Protein AF-A0A7C7URI7-F1 (afdb_monomer_lite)

Radius of gyration: 24.55 Å; chains: 1; bounding box: 49×59×66 Å

Structure (mmCIF, N/CA/C/O backbone):
data_AF-A0A7C7URI7-F1
#
_entry.id   AF-A0A7C7URI7-F1
#
loop_
_atom_site.group_PDB
_atom_site.id
_atom_site.type_symbol
_atom_site.label_atom_id
_atom_site.label_alt_id
_atom_site.label_comp_id
_atom_site.label_asym_id
_atom_site.label_entity_id
_atom_site.label_seq_id
_atom_site.pdbx_PDB_ins_code
_atom_site.Cartn_x
_atom_site.Cartn_y
_atom_site.Cartn_z
_atom_site.occupancy
_atom_site.B_iso_or_equiv
_atom_site.auth_seq_id
_atom_site.auth_comp_id
_atom_site.auth_asym_id
_atom_site.auth_atom_id
_atom_site.pdbx_PDB_model_num
ATOM 1 N N . MET A 1 1 ? -22.771 25.986 12.581 1.00 60.56 1 MET A N 1
ATOM 2 C CA . MET A 1 1 ? -21.914 25.181 11.677 1.00 60.56 1 MET A CA 1
ATOM 3 C C . MET A 1 1 ? -22.422 23.744 11.695 1.00 60.56 1 MET A C 1
ATOM 5 O O . MET A 1 1 ? -22.443 23.151 12.766 1.00 60.56 1 MET A O 1
ATOM 9 N N . ILE A 1 2 ? -22.889 23.200 10.569 1.00 67.50 2 ILE A N 1
ATOM 10 C CA . ILE A 1 2 ? -23.357 21.803 10.502 1.00 67.50 2 ILE A CA 1
ATOM 11 C C . ILE A 1 2 ? -22.120 20.894 10.467 1.00 67.50 2 ILE A C 1
ATOM 13 O O . ILE A 1 2 ? -21.296 21.026 9.564 1.00 67.50 2 ILE A O 1
ATOM 17 N N . LYS A 1 3 ? -21.960 20.001 11.454 1.00 79.12 3 LYS A N 1
ATOM 18 C CA . LYS A 1 3 ? -20.856 19.025 11.473 1.00 79.12 3 LYS A CA 1
ATOM 19 C C . LYS A 1 3 ? -21.073 17.991 10.364 1.00 79.12 3 LYS A C 1
ATOM 21 O O . LYS A 1 3 ? -22.081 17.288 10.356 1.00 79.12 3 LYS A O 1
ATOM 26 N N . GLU A 1 4 ? -20.129 17.887 9.430 1.00 86.19 4 GLU A N 1
ATOM 27 C CA . GLU A 1 4 ? -20.180 16.895 8.353 1.00 86.19 4 GLU A CA 1
ATOM 28 C C . GLU A 1 4 ? -19.432 15.612 8.766 1.00 86.19 4 GLU A C 1
ATOM 30 O O . GLU A 1 4 ? -18.205 15.564 8.767 1.00 86.19 4 GLU A O 1
ATOM 35 N N . TYR A 1 5 ? -20.170 14.548 9.100 1.00 93.19 5 TYR A N 1
ATOM 36 C CA . TYR A 1 5 ? -19.600 13.236 9.447 1.00 93.19 5 TYR A CA 1
ATOM 37 C C . TYR A 1 5 ? -19.267 12.433 8.186 1.00 93.19 5 TYR A C 1
ATOM 39 O O . TYR A 1 5 ? -20.047 11.578 7.746 1.00 93.19 5 TYR A O 1
ATOM 47 N N . ARG A 1 6 ? -18.129 12.752 7.562 1.00 94.31 6 ARG A N 1
ATOM 48 C CA . ARG A 1 6 ? -17.697 12.182 6.280 1.00 94.31 6 ARG A CA 1
ATOM 49 C C . ARG A 1 6 ? -16.439 11.334 6.438 1.00 94.31 6 ARG A C 1
ATOM 51 O O . ARG A 1 6 ? -15.429 11.802 6.952 1.00 94.31 6 ARG A O 1
ATOM 58 N N . ILE A 1 7 ? -16.475 10.117 5.902 1.00 94.88 7 ILE A N 1
ATOM 59 C CA . ILE A 1 7 ? -15.310 9.229 5.797 1.00 94.88 7 ILE A CA 1
ATOM 60 C C . ILE A 1 7 ? -14.879 9.189 4.334 1.00 94.88 7 ILE A C 1
ATOM 62 O O . ILE A 1 7 ? -15.727 9.081 3.443 1.00 94.88 7 ILE A O 1
ATOM 66 N N . CYS A 1 8 ? -13.573 9.307 4.086 1.00 95.12 8 CYS A N 1
ATOM 67 C CA . CYS A 1 8 ? -12.995 9.298 2.744 1.00 95.12 8 CYS A CA 1
ATOM 68 C C . CYS A 1 8 ? -11.822 8.334 2.651 1.00 95.12 8 CYS A C 1
ATOM 70 O O . CYS A 1 8 ? -10.939 8.346 3.505 1.00 95.12 8 CYS A O 1
ATOM 72 N N . TYR A 1 9 ? -11.781 7.606 1.545 1.00 95.19 9 TYR A N 1
ATOM 73 C CA . TYR A 1 9 ? -10.631 6.846 1.085 1.00 95.19 9 TYR A CA 1
ATOM 74 C C . TYR A 1 9 ? -10.201 7.449 -0.243 1.00 95.19 9 TYR A C 1
ATOM 76 O O . TYR A 1 9 ? -11.043 7.675 -1.113 1.00 95.19 9 TYR A O 1
ATOM 84 N N . THR A 1 10 ? -8.916 7.734 -0.396 1.00 95.12 10 THR A N 1
ATOM 85 C CA . THR A 1 10 ? -8.353 8.352 -1.600 1.00 95.12 10 THR A CA 1
ATOM 86 C C . THR A 1 10 ? -7.307 7.429 -2.193 1.00 95.12 10 THR A C 1
ATOM 88 O O . THR A 1 10 ? -6.464 6.945 -1.441 1.00 95.12 10 THR A O 1
ATOM 91 N N . GLY A 1 11 ? -7.326 7.254 -3.509 1.00 95.31 11 GLY A N 1
ATOM 92 C CA . GLY A 1 11 ? -6.356 6.426 -4.216 1.00 95.31 11 GLY A CA 1
ATOM 93 C C . GLY A 1 11 ? -5.999 6.981 -5.589 1.00 95.31 11 GLY A C 1
ATOM 94 O O . GLY A 1 11 ? -6.639 7.908 -6.093 1.00 95.31 11 GLY A O 1
ATOM 95 N N . HIS A 1 12 ? -4.969 6.424 -6.212 1.00 95.19 12 HIS A N 1
ATOM 96 C CA . HIS A 1 12 ? -4.559 6.775 -7.569 1.00 95.19 12 HIS A CA 1
ATOM 97 C C . HIS A 1 12 ? -5.578 6.254 -8.590 1.00 95.19 12 HIS A C 1
ATOM 99 O O . HIS A 1 12 ? -5.892 5.067 -8.615 1.00 95.19 12 HIS A O 1
ATOM 105 N N . LEU A 1 13 ? -6.081 7.123 -9.467 1.00 95.19 13 LEU A N 1
ATOM 106 C CA . LEU A 1 13 ? -7.173 6.795 -10.390 1.00 95.19 13 LEU A CA 1
ATOM 107 C C . LEU A 1 13 ? -6.835 5.622 -11.324 1.00 95.19 13 LEU A C 1
ATOM 109 O O . LEU A 1 13 ? -7.700 4.812 -11.617 1.00 95.19 13 LEU A O 1
ATOM 113 N N . ILE A 1 14 ? -5.584 5.501 -11.774 1.00 93.56 14 ILE A N 1
ATOM 114 C CA . ILE A 1 14 ? -5.195 4.432 -12.711 1.00 93.56 14 ILE A CA 1
ATOM 115 C C . ILE A 1 14 ? -4.912 3.109 -11.990 1.00 93.56 14 ILE A C 1
ATOM 117 O O . ILE A 1 14 ? -5.201 2.044 -12.528 1.00 93.56 14 ILE A O 1
ATOM 121 N N . ASP A 1 15 ? -4.315 3.161 -10.799 1.00 93.69 15 ASP A N 1
ATOM 122 C CA . ASP A 1 15 ? -3.828 1.955 -10.116 1.00 93.69 15 ASP A CA 1
ATOM 123 C C . ASP A 1 15 ? -4.800 1.398 -9.077 1.00 93.69 15 ASP A C 1
ATOM 125 O O . ASP A 1 15 ? -4.660 0.245 -8.686 1.00 93.69 15 ASP A O 1
ATOM 129 N N . GLU A 1 16 ? -5.743 2.207 -8.593 1.00 95.88 16 GLU A N 1
ATOM 130 C CA . GLU A 1 16 ? -6.542 1.874 -7.408 1.00 95.88 16 GLU A CA 1
ATOM 131 C C . GLU A 1 16 ? -8.048 2.045 -7.631 1.00 95.88 16 GLU A C 1
ATOM 133 O O . GLU A 1 16 ? -8.823 1.650 -6.766 1.00 95.88 16 GLU A O 1
ATOM 138 N N . LEU A 1 17 ? -8.505 2.553 -8.783 1.00 95.56 17 LEU A N 1
ATOM 139 C CA . LEU A 1 17 ? -9.944 2.676 -9.059 1.00 95.56 17 LEU A CA 1
ATOM 140 C C . LEU A 1 17 ? -10.667 1.325 -8.975 1.00 95.56 17 LEU A C 1
ATOM 142 O O . LEU A 1 17 ? -11.709 1.231 -8.330 1.00 95.56 17 LEU A O 1
ATOM 146 N N . ASP A 1 18 ? -10.074 0.284 -9.558 1.00 95.31 18 ASP A N 1
ATOM 147 C CA . ASP A 1 18 ? -10.569 -1.093 -9.485 1.00 95.31 18 ASP A CA 1
ATOM 148 C C . ASP A 1 18 ? -10.671 -1.581 -8.030 1.00 95.31 18 ASP A C 1
ATOM 150 O O . ASP A 1 18 ? -11.717 -2.057 -7.598 1.00 95.31 18 ASP A O 1
ATOM 154 N N . PHE A 1 19 ? -9.633 -1.345 -7.223 1.00 96.38 19 PHE A N 1
ATOM 155 C CA . PHE A 1 19 ? -9.643 -1.669 -5.795 1.00 96.38 19 PHE A CA 1
ATOM 156 C C . PHE A 1 19 ? -10.764 -0.929 -5.043 1.00 96.38 19 PHE A C 1
ATOM 158 O O . PHE A 1 19 ? -11.475 -1.508 -4.220 1.00 96.38 19 PHE A O 1
ATOM 165 N N . HIS A 1 20 ? -10.981 0.347 -5.356 1.00 97.44 20 HIS A N 1
ATOM 166 C CA . HIS A 1 20 ? -12.058 1.134 -4.764 1.00 97.44 20 HIS A CA 1
ATOM 167 C C . HIS A 1 20 ? -13.449 0.605 -5.143 1.00 97.44 20 HIS A C 1
ATOM 169 O O . HIS A 1 20 ? -14.311 0.487 -4.267 1.00 97.44 20 HIS A O 1
ATOM 175 N N . GLN A 1 21 ? -13.670 0.297 -6.421 1.00 97.19 21 GLN A N 1
ATOM 176 C CA . GLN A 1 21 ? -14.963 -0.143 -6.950 1.00 97.19 21 GLN A CA 1
ATOM 177 C C . GLN A 1 21 ? -15.303 -1.577 -6.545 1.00 97.19 21 GLN A C 1
ATOM 179 O O . GLN A 1 21 ? -16.429 -1.832 -6.127 1.00 97.19 21 GLN A O 1
ATOM 184 N N . ASN A 1 22 ? -14.333 -2.487 -6.621 1.00 96.75 22 ASN A N 1
ATOM 185 C CA . ASN A 1 22 ? -14.576 -3.924 -6.509 1.00 96.75 22 ASN A CA 1
ATOM 186 C C . ASN A 1 22 ? -14.241 -4.499 -5.128 1.00 96.75 22 ASN A C 1
ATOM 188 O O . ASN A 1 22 ? -14.748 -5.562 -4.784 1.00 96.75 22 ASN A O 1
ATOM 192 N N . ILE A 1 23 ? -13.448 -3.797 -4.308 1.00 96.25 23 ILE A N 1
ATOM 193 C CA . ILE A 1 23 ? -13.104 -4.246 -2.948 1.00 96.25 23 ILE A CA 1
ATOM 194 C C . ILE A 1 23 ? -13.693 -3.309 -1.892 1.00 96.25 23 ILE A C 1
ATOM 196 O O . ILE A 1 23 ? -14.506 -3.738 -1.072 1.00 96.25 23 ILE A O 1
ATOM 200 N N . ILE A 1 24 ? -13.335 -2.019 -1.911 1.00 97.00 24 ILE A N 1
ATOM 201 C CA . ILE A 1 24 ? -13.710 -1.087 -0.831 1.00 97.00 24 ILE A CA 1
ATOM 202 C C . ILE A 1 24 ? -15.229 -0.877 -0.765 1.00 97.00 24 ILE A C 1
ATOM 204 O O . ILE A 1 24 ? -15.810 -0.971 0.316 1.00 97.00 24 ILE A O 1
ATOM 208 N N . VAL A 1 25 ? -15.886 -0.573 -1.889 1.00 97.31 25 VAL A N 1
ATOM 209 C CA . VAL A 1 25 ? -17.336 -0.301 -1.900 1.00 97.31 25 VAL A CA 1
ATOM 210 C C . VAL A 1 25 ? -18.156 -1.520 -1.449 1.00 97.31 25 VAL A C 1
ATOM 212 O O . VAL A 1 25 ? -18.966 -1.353 -0.530 1.00 97.31 25 VAL A O 1
ATOM 215 N N . PRO A 1 26 ? -17.939 -2.737 -1.991 1.00 97.50 26 PRO A N 1
ATOM 216 C CA . PRO A 1 26 ? -18.630 -3.931 -1.514 1.00 97.50 26 PRO A CA 1
ATOM 217 C C . PRO A 1 26 ? -18.354 -4.229 -0.041 1.00 97.50 26 PRO A C 1
ATOM 219 O O . PRO A 1 26 ? -19.274 -4.603 0.683 1.00 97.50 26 PRO A O 1
ATOM 222 N N . LEU A 1 27 ? -17.123 -4.010 0.436 1.00 96.75 27 LEU A N 1
ATOM 223 C CA . LEU A 1 27 ? -16.773 -4.227 1.839 1.00 96.75 27 LEU A CA 1
ATOM 224 C C . LEU A 1 27 ? -17.512 -3.260 2.774 1.00 96.75 27 LEU A C 1
ATOM 226 O O . LEU A 1 27 ? -18.043 -3.686 3.797 1.00 96.75 27 LEU A O 1
ATOM 230 N N . ILE A 1 28 ? -17.605 -1.975 2.417 1.00 97.31 28 ILE A N 1
ATOM 231 C CA . ILE A 1 28 ? -18.385 -0.987 3.182 1.00 97.31 28 ILE A CA 1
ATOM 232 C C . ILE A 1 28 ? -19.862 -1.388 3.221 1.00 97.31 28 ILE A C 1
ATOM 234 O O . ILE A 1 28 ? -20.485 -1.316 4.282 1.00 97.31 28 ILE A O 1
ATOM 238 N N . HIS A 1 29 ? -20.417 -1.823 2.088 1.00 97.50 29 HIS A N 1
ATOM 239 C CA . HIS A 1 29 ? -21.801 -2.280 2.026 1.00 97.50 29 HIS A CA 1
ATOM 240 C C . HIS A 1 29 ? -22.016 -3.518 2.901 1.00 97.50 29 HIS A C 1
ATOM 242 O O . HIS A 1 29 ? -22.936 -3.541 3.708 1.00 97.50 29 HIS A O 1
ATOM 248 N N . LYS A 1 30 ? -21.130 -4.512 2.817 1.00 97.56 30 LYS A N 1
ATOM 249 C CA . LYS A 1 30 ? -21.205 -5.736 3.622 1.00 97.56 30 LYS A CA 1
ATOM 250 C C . LYS A 1 30 ? -21.114 -5.457 5.125 1.00 97.56 30 LYS A C 1
ATOM 252 O O . LYS A 1 30 ? -21.867 -6.045 5.890 1.00 97.56 30 LYS A O 1
ATOM 257 N N . LEU A 1 31 ? -20.200 -4.583 5.550 1.00 96.12 31 LEU A N 1
ATOM 258 C CA . LEU A 1 31 ? -19.947 -4.323 6.972 1.00 96.12 31 LEU A CA 1
ATOM 259 C C . LEU A 1 31 ? -20.965 -3.379 7.610 1.00 96.12 31 LEU A C 1
ATOM 261 O O . LEU A 1 31 ? -21.273 -3.519 8.789 1.00 96.12 31 LEU A O 1
ATOM 265 N N . TYR A 1 32 ? -21.448 -2.389 6.860 1.00 96.62 32 TYR A N 1
ATOM 266 C CA . TYR A 1 32 ? -22.240 -1.295 7.426 1.00 96.62 32 TYR A CA 1
ATOM 267 C C . TYR A 1 32 ? -23.606 -1.111 6.768 1.00 96.62 32 TYR A C 1
ATOM 269 O O . TYR A 1 32 ? -24.300 -0.147 7.092 1.00 96.62 32 TYR A O 1
ATOM 277 N N . ASN A 1 33 ? -23.968 -1.970 5.810 1.00 97.00 33 ASN A N 1
ATOM 278 C CA . ASN A 1 33 ? -25.163 -1.832 4.977 1.00 97.00 33 ASN A CA 1
ATOM 279 C C . ASN A 1 33 ? -25.299 -0.415 4.385 1.00 97.00 33 ASN A C 1
ATOM 281 O O . ASN A 1 33 ? -26.360 0.211 4.411 1.00 97.00 33 ASN A O 1
ATOM 285 N N . LYS A 1 34 ? -24.172 0.154 3.927 1.00 96.56 34 LYS A N 1
ATOM 286 C CA . LYS A 1 34 ? -24.106 1.528 3.419 1.00 96.56 34 LYS A CA 1
ATOM 287 C C . LYS A 1 34 ? -23.525 1.573 2.015 1.00 96.56 34 LYS A C 1
ATOM 289 O O . LYS A 1 34 ? -22.409 1.125 1.776 1.00 96.56 34 LYS A O 1
ATOM 294 N N . HIS A 1 35 ? -24.247 2.216 1.104 1.00 94.69 35 HIS A N 1
ATOM 295 C CA . HIS A 1 35 ? -23.737 2.507 -0.231 1.00 94.69 35 HIS A CA 1
ATOM 296 C C . HIS A 1 35 ? -22.739 3.669 -0.179 1.00 94.69 35 HIS A C 1
ATOM 298 O O . HIS A 1 35 ? -23.108 4.817 0.094 1.00 94.69 35 HIS A O 1
ATOM 304 N N . ALA A 1 36 ? -21.467 3.369 -0.434 1.00 96.56 36 ALA A N 1
ATOM 305 C CA . ALA A 1 36 ? -20.442 4.375 -0.675 1.00 96.56 36 ALA A CA 1
ATOM 306 C C . ALA A 1 36 ? -20.417 4.771 -2.156 1.00 96.56 36 ALA A C 1
ATOM 308 O O . ALA A 1 36 ? -20.738 3.968 -3.030 1.00 96.56 36 ALA A O 1
ATOM 309 N N . LYS A 1 37 ? -20.016 6.013 -2.440 1.00 94.88 37 LYS A N 1
ATOM 310 C CA . LYS A 1 37 ? -19.846 6.509 -3.812 1.00 94.88 37 LYS A CA 1
ATOM 311 C C . LYS A 1 37 ? -18.365 6.639 -4.131 1.00 94.88 37 LYS A C 1
ATOM 313 O O . LYS A 1 37 ? -17.627 7.200 -3.318 1.00 94.88 37 LYS A O 1
ATOM 318 N N . VAL A 1 38 ? -17.965 6.177 -5.314 1.00 97.62 38 VAL A N 1
ATOM 319 C CA . VAL A 1 38 ? -16.643 6.450 -5.890 1.00 97.62 38 VAL A CA 1
ATOM 320 C C . VAL A 1 38 ? -16.768 7.658 -6.808 1.00 97.62 38 VAL A C 1
ATOM 322 O O . VAL A 1 38 ? -17.615 7.678 -7.695 1.00 97.62 38 VAL A O 1
ATOM 325 N N . ALA A 1 39 ? -15.949 8.677 -6.575 1.00 96.75 39 ALA A N 1
ATOM 326 C CA . ALA A 1 39 ? -15.830 9.841 -7.438 1.00 96.75 39 ALA A CA 1
ATOM 327 C C . ALA A 1 39 ? -14.449 9.852 -8.094 1.00 96.75 39 ALA A C 1
ATOM 329 O O . ALA A 1 39 ? -13.426 9.769 -7.409 1.00 96.75 39 ALA A O 1
ATOM 330 N N . GLU A 1 40 ? -14.421 10.000 -9.413 1.00 96.06 40 GLU A N 1
ATOM 331 C CA . GLU A 1 40 ? -13.189 10.159 -10.178 1.00 96.06 40 GLU A CA 1
ATOM 332 C C . GLU A 1 40 ? -12.841 11.640 -10.308 1.00 96.06 40 GLU A C 1
ATOM 334 O O . GLU A 1 40 ? -13.672 12.473 -10.674 1.00 96.06 40 GLU A O 1
ATOM 339 N N . LYS A 1 41 ? -11.591 11.985 -10.015 1.00 92.38 41 LYS A N 1
ATOM 340 C CA . LYS A 1 41 ? -11.067 13.341 -10.148 1.00 92.38 41 LYS A CA 1
ATOM 341 C C . LYS A 1 41 ? -9.939 13.327 -11.165 1.00 92.38 41 LYS A C 1
ATOM 343 O O . LYS A 1 41 ? -8.773 13.085 -10.862 1.00 92.38 41 LYS A O 1
ATOM 348 N N . SER A 1 42 ? -10.303 13.578 -12.418 1.00 81.44 42 SER A N 1
ATOM 349 C CA . SER A 1 42 ? -9.372 13.438 -13.539 1.00 81.44 42 SER A CA 1
ATOM 350 C C . SER A 1 42 ? -8.301 14.540 -13.599 1.00 81.44 42 SER A C 1
ATOM 352 O O . SER A 1 42 ? -7.303 14.366 -14.294 1.00 81.44 42 SER A O 1
ATOM 354 N N . TYR A 1 43 ? -8.489 15.663 -12.894 1.00 83.94 43 TYR A N 1
ATOM 355 C CA . TYR A 1 43 ? -7.530 16.776 -12.848 1.00 83.94 43 TYR A CA 1
ATOM 356 C C . TYR A 1 43 ? -6.314 16.488 -11.953 1.00 83.94 43 TYR A C 1
ATOM 358 O O . TYR A 1 43 ? -5.265 17.095 -12.138 1.00 83.94 43 TYR A O 1
ATOM 366 N N . ASN A 1 44 ? -6.434 15.561 -10.998 1.00 85.75 44 ASN A N 1
ATOM 367 C CA . ASN A 1 44 ? -5.363 15.176 -10.074 1.00 85.75 44 ASN A CA 1
ATOM 368 C C . ASN A 1 44 ? -5.125 13.656 -10.040 1.00 85.75 44 ASN A C 1
ATOM 370 O O . ASN A 1 44 ? -4.567 13.147 -9.071 1.00 85.75 44 ASN A O 1
ATOM 374 N N . ASN A 1 45 ? -5.586 12.934 -11.068 1.00 91.56 45 ASN A N 1
ATOM 375 C CA . ASN A 1 45 ? -5.465 11.481 -11.207 1.00 91.56 45 ASN A CA 1
ATOM 376 C C . ASN A 1 45 ? -5.808 10.706 -9.923 1.00 91.56 45 ASN A C 1
ATOM 378 O O . ASN A 1 45 ? -5.107 9.771 -9.536 1.00 91.56 45 ASN A O 1
ATOM 382 N N . THR A 1 46 ? -6.871 11.129 -9.239 1.00 95.12 46 THR A N 1
ATOM 383 C CA . THR A 1 46 ? -7.286 10.581 -7.944 1.00 95.12 46 THR A CA 1
ATOM 384 C C . THR A 1 46 ? -8.694 9.997 -8.043 1.00 95.12 46 THR A C 1
ATOM 386 O O . THR A 1 46 ? -9.568 10.574 -8.687 1.00 95.12 46 THR A O 1
ATOM 389 N N . CYS A 1 47 ? -8.945 8.887 -7.361 1.00 96.62 47 CYS A N 1
ATOM 390 C CA . CYS A 1 47 ? -10.285 8.390 -7.069 1.00 96.62 47 CYS A CA 1
ATOM 391 C C . CYS A 1 47 ? -10.587 8.552 -5.573 1.00 96.62 47 CYS A C 1
ATOM 393 O O . CYS A 1 47 ? -9.688 8.507 -4.729 1.00 96.62 47 CYS A O 1
ATOM 395 N N . VAL A 1 48 ? -11.851 8.808 -5.236 1.00 97.19 48 VAL A N 1
ATOM 396 C CA . VAL A 1 48 ? -12.282 9.015 -3.850 1.00 97.19 48 VAL A CA 1
ATOM 397 C C . VAL A 1 48 ? -13.525 8.192 -3.564 1.00 97.19 48 VAL A C 1
ATOM 399 O O . VAL A 1 48 ? -14.583 8.471 -4.120 1.00 97.19 48 VAL A O 1
ATOM 402 N N . THR A 1 49 ? -13.423 7.237 -2.643 1.00 97.75 49 THR A N 1
ATOM 403 C CA . THR A 1 49 ? -14.598 6.577 -2.064 1.00 97.75 49 THR A CA 1
ATOM 404 C C . THR A 1 49 ? -15.024 7.346 -0.829 1.00 97.75 49 THR A C 1
ATOM 406 O O . THR A 1 49 ? -14.220 7.556 0.080 1.00 97.75 49 THR A O 1
ATOM 409 N N . SER A 1 50 ? -16.280 7.779 -0.776 1.00 96.81 50 SER A N 1
ATOM 410 C CA . SER A 1 50 ? -16.798 8.521 0.373 1.00 96.81 50 SER A CA 1
ATOM 411 C C . SER A 1 50 ? -18.163 8.027 0.827 1.00 96.81 50 SER A C 1
ATOM 413 O O . SER A 1 50 ? -18.990 7.583 0.024 1.00 96.81 50 SER A O 1
ATOM 415 N N . LEU A 1 51 ? -18.394 8.131 2.134 1.00 96.31 51 LEU A N 1
ATOM 416 C CA . LEU A 1 51 ? -19.697 7.924 2.753 1.00 96.31 51 LEU A CA 1
ATOM 417 C C . LEU A 1 51 ? -19.933 8.952 3.864 1.00 96.31 51 LEU A C 1
ATOM 419 O O . LEU A 1 51 ? -18.989 9.490 4.450 1.00 96.31 51 LEU A O 1
ATOM 423 N N . LYS A 1 52 ? -21.208 9.204 4.160 1.00 96.06 52 LYS A N 1
ATOM 424 C CA . LYS A 1 52 ? -21.641 10.051 5.274 1.00 96.06 52 LYS A CA 1
ATOM 425 C C . LYS A 1 52 ? -22.404 9.199 6.275 1.00 96.06 52 LYS A C 1
ATOM 427 O O . LYS A 1 52 ? -23.410 8.584 5.914 1.00 96.06 52 LYS A O 1
ATOM 432 N N . SER A 1 53 ? -21.898 9.123 7.499 1.00 96.06 53 SER A N 1
ATOM 433 C CA . SER A 1 53 ? -22.544 8.400 8.593 1.00 96.06 53 SER A CA 1
ATOM 434 C C . SER A 1 53 ? -21.903 8.782 9.918 1.00 96.06 53 SER A C 1
ATOM 436 O O . SER A 1 53 ? -20.729 8.489 10.151 1.00 96.06 53 SER A O 1
ATOM 438 N N . MET A 1 54 ? -22.695 9.396 10.796 1.00 95.81 54 MET A N 1
ATOM 439 C CA . MET A 1 54 ? -22.273 9.672 12.166 1.00 95.81 54 MET A CA 1
ATOM 440 C C . MET A 1 54 ? -21.988 8.368 12.914 1.00 95.81 54 MET A C 1
ATOM 442 O O . MET A 1 54 ? -20.938 8.251 13.526 1.00 95.81 54 MET A O 1
ATOM 446 N N . ALA A 1 55 ? -22.856 7.359 12.787 1.00 96.38 55 ALA A N 1
ATOM 447 C CA . ALA A 1 55 ? -22.696 6.081 13.479 1.00 96.38 55 ALA A CA 1
ATOM 448 C C . ALA A 1 55 ? -21.375 5.376 13.123 1.00 96.38 55 ALA A C 1
ATOM 450 O O . ALA A 1 55 ? -20.649 4.947 14.013 1.00 96.38 55 ALA A O 1
ATOM 451 N N . ILE A 1 56 ? -21.016 5.311 11.834 1.00 96.56 56 ILE A N 1
ATOM 452 C CA . ILE A 1 56 ? -19.775 4.643 11.400 1.00 96.56 56 ILE A CA 1
ATOM 453 C C . ILE A 1 56 ? -18.546 5.445 11.842 1.00 96.56 56 ILE A C 1
ATOM 455 O O . ILE A 1 56 ? -17.543 4.860 12.247 1.00 96.56 56 ILE A O 1
ATOM 459 N N . MET A 1 57 ? -18.607 6.778 11.773 1.00 95.69 57 MET A N 1
ATOM 460 C CA . MET A 1 57 ? -17.508 7.635 12.218 1.00 95.69 57 MET A CA 1
ATOM 461 C C . MET A 1 57 ? -17.298 7.531 13.732 1.00 95.69 57 MET A C 1
ATOM 463 O O . MET A 1 57 ? -16.169 7.327 14.166 1.00 95.69 57 MET A O 1
ATOM 467 N N . SER A 1 58 ? -18.379 7.589 14.513 1.00 95.50 58 SER A N 1
ATOM 468 C CA . SER A 1 58 ? -18.349 7.409 15.966 1.00 95.50 58 SER A CA 1
ATOM 469 C C . SER A 1 58 ? -17.887 6.012 16.357 1.00 95.50 58 SER A C 1
ATOM 471 O O . SER A 1 58 ? -17.108 5.890 17.287 1.00 95.50 58 SER A O 1
ATOM 473 N N . PHE A 1 59 ? -18.287 4.960 15.638 1.00 95.75 59 PHE A N 1
ATOM 474 C CA . PHE A 1 59 ? -17.767 3.611 15.870 1.00 95.75 59 PHE A CA 1
ATOM 475 C C . PHE A 1 59 ? -16.251 3.551 15.642 1.00 95.75 59 PHE A C 1
ATOM 477 O O . PHE A 1 59 ? -15.503 3.116 16.511 1.00 95.75 59 PHE A O 1
ATOM 484 N N . LYS A 1 60 ? -15.767 4.047 14.498 1.00 94.25 60 LYS A N 1
ATOM 485 C CA . LYS A 1 60 ? -14.327 4.059 14.198 1.00 94.25 60 LYS A CA 1
ATOM 486 C C . LYS A 1 60 ? -13.527 4.861 15.222 1.00 94.25 60 LYS A C 1
ATOM 488 O O . LYS A 1 60 ? -12.434 4.446 15.575 1.00 94.25 60 LYS A O 1
ATOM 493 N N . HIS A 1 61 ? -14.060 5.988 15.678 1.00 93.88 61 HIS A N 1
ATOM 494 C CA . HIS A 1 61 ? -13.363 6.836 16.633 1.00 93.88 61 HIS A CA 1
ATOM 495 C C . HIS A 1 61 ? -13.456 6.313 18.067 1.00 93.88 61 HIS A C 1
ATOM 497 O O . HIS A 1 61 ? -12.435 6.131 18.704 1.00 93.88 61 HIS A O 1
ATOM 503 N N . ASN A 1 62 ? -14.659 6.034 18.560 1.00 93.81 62 ASN A N 1
ATOM 504 C CA . ASN A 1 62 ? -14.887 5.733 19.974 1.00 93.81 62 ASN A CA 1
ATOM 505 C C . ASN A 1 62 ? -14.680 4.252 20.316 1.00 93.81 62 ASN A C 1
ATOM 507 O O . ASN A 1 62 ? -14.450 3.938 21.476 1.00 93.81 62 ASN A O 1
ATOM 511 N N . VAL A 1 63 ? -14.820 3.341 19.343 1.00 92.44 63 VAL A N 1
ATOM 512 C CA . VAL A 1 63 ? -14.681 1.889 19.573 1.00 92.44 63 VAL A CA 1
ATOM 513 C C . VAL A 1 63 ? -13.346 1.367 19.058 1.00 92.44 63 VAL A C 1
ATOM 515 O O . VAL A 1 63 ? -12.702 0.573 19.730 1.00 92.44 63 VAL A O 1
ATOM 518 N N . LEU A 1 64 ? -12.910 1.808 17.873 1.00 92.50 64 LEU A N 1
ATOM 519 C CA . LEU A 1 64 ? -11.613 1.399 17.313 1.00 92.50 64 LEU A CA 1
ATOM 520 C C . LEU A 1 64 ? -10.469 2.363 17.655 1.00 92.50 64 LEU A C 1
ATOM 522 O O . LEU A 1 64 ? -9.367 2.174 17.148 1.00 92.50 64 LEU A O 1
ATOM 526 N N . ASP A 1 65 ? -10.740 3.403 18.446 1.00 91.75 65 ASP A N 1
ATOM 527 C CA . ASP A 1 65 ? -9.769 4.425 18.855 1.00 91.75 65 ASP A CA 1
ATOM 528 C C . ASP A 1 65 ? -8.997 5.060 17.679 1.00 91.75 65 ASP A C 1
ATOM 530 O O . ASP A 1 65 ? -7.823 5.420 17.758 1.00 91.75 65 ASP A O 1
ATOM 534 N N . LEU A 1 66 ? -9.651 5.181 16.516 1.00 92.56 66 LEU A N 1
ATOM 535 C CA . LEU A 1 66 ? -9.032 5.811 15.353 1.00 92.56 66 LEU A CA 1
ATOM 536 C C . LEU A 1 66 ? -9.147 7.336 15.472 1.00 92.56 66 LEU A C 1
ATOM 538 O O . LEU A 1 66 ? -10.258 7.856 15.625 1.00 92.56 66 LEU A O 1
ATOM 542 N N . PRO A 1 67 ? -8.047 8.096 15.336 1.00 91.94 67 PRO A N 1
ATOM 543 C CA . PRO A 1 67 ? -8.090 9.542 15.484 1.00 91.94 67 PRO A CA 1
ATOM 544 C C . PRO A 1 67 ? -8.891 10.198 14.355 1.00 91.94 67 PRO A C 1
ATOM 546 O O . PRO A 1 67 ? -8.788 9.830 13.180 1.00 91.94 67 PRO A O 1
ATOM 549 N N . ILE A 1 68 ? -9.658 11.233 14.703 1.00 90.88 68 ILE A N 1
ATOM 550 C CA . ILE A 1 68 ? -10.292 12.107 13.715 1.00 90.88 68 ILE A CA 1
ATOM 551 C C . ILE A 1 68 ? -9.242 13.099 13.206 1.00 90.88 68 ILE A C 1
ATOM 553 O O . ILE A 1 68 ? -8.671 13.876 13.968 1.00 90.88 68 ILE A O 1
ATOM 557 N N . GLY A 1 69 ? -9.007 13.101 11.894 1.00 87.19 69 GLY A N 1
ATOM 558 C CA . GLY A 1 69 ? -8.063 14.014 11.253 1.00 87.19 69 GLY A CA 1
ATOM 559 C C . GLY A 1 69 ? -6.678 13.398 11.069 1.00 87.19 69 GLY A C 1
ATOM 560 O O . GLY A 1 69 ? -6.502 12.512 10.232 1.00 87.19 69 GLY A O 1
ATOM 561 N N . SER A 1 70 ? -5.670 13.924 11.768 1.00 84.81 70 SER A N 1
ATOM 562 C CA . SER A 1 70 ? -4.273 13.552 11.521 1.00 84.81 70 SER A CA 1
ATOM 563 C C . SER A 1 70 ? -3.954 12.130 11.987 1.00 84.81 70 SER A C 1
ATOM 565 O O . SER A 1 70 ? -4.164 11.776 13.144 1.00 84.81 70 SER A O 1
ATOM 567 N N . LYS A 1 71 ? -3.314 11.346 11.109 1.00 81.88 71 LYS A N 1
ATOM 568 C CA . LYS A 1 71 ? -2.769 10.013 11.428 1.00 81.88 71 LYS A CA 1
ATOM 569 C C . LYS A 1 71 ? -1.593 10.057 12.425 1.00 81.88 71 LYS A C 1
ATOM 571 O O . LYS A 1 71 ? -1.122 9.012 12.870 1.00 81.88 71 LYS A O 1
ATOM 576 N N . ALA A 1 72 ? -1.093 11.247 12.768 1.00 84.69 72 ALA A N 1
ATOM 577 C CA . ALA A 1 72 ? 0.043 11.416 13.675 1.00 84.69 72 ALA A CA 1
ATOM 578 C C . ALA A 1 72 ? -0.227 10.917 15.106 1.00 84.69 72 ALA A C 1
ATOM 580 O O . ALA A 1 72 ? 0.730 10.649 15.821 1.00 84.69 72 ALA A O 1
ATOM 581 N N . ALA A 1 73 ? -1.496 10.770 15.498 1.00 83.94 73 ALA A N 1
ATOM 582 C CA . ALA A 1 73 ? -1.893 10.311 16.829 1.00 83.94 73 ALA A CA 1
ATOM 583 C C . ALA A 1 73 ? -2.153 8.793 16.932 1.00 83.94 73 ALA A C 1
ATOM 585 O O . ALA A 1 73 ? -2.454 8.310 18.011 1.00 83.94 73 ALA A O 1
ATOM 586 N N . LEU A 1 74 ? -2.055 8.032 15.834 1.00 86.88 74 LEU A N 1
ATOM 587 C CA . LEU A 1 74 ? -2.393 6.602 15.829 1.00 86.88 74 LEU A CA 1
ATOM 588 C C . LEU A 1 74 ? -1.390 5.733 16.626 1.00 86.88 74 LEU A C 1
ATOM 590 O O . LEU A 1 74 ? -0.204 5.689 16.300 1.00 86.88 74 LEU A O 1
ATOM 594 N N . SER A 1 75 ? -1.853 4.976 17.613 1.00 79.38 75 SER A N 1
ATOM 595 C CA . SER A 1 75 ? -1.052 4.047 18.429 1.00 79.38 75 SER A CA 1
ATOM 596 C C . SER A 1 75 ? -1.098 2.609 17.890 1.00 79.38 75 SER A C 1
ATOM 598 O O . SER A 1 75 ? -1.623 1.709 18.534 1.00 79.38 75 SER A O 1
ATOM 600 N N . GLY A 1 76 ? -0.573 2.392 16.679 1.00 87.31 76 GLY A N 1
ATOM 601 C CA . GLY A 1 76 ? -0.514 1.042 16.103 1.00 87.31 76 GLY A CA 1
ATOM 602 C C . GLY A 1 76 ? -1.847 0.535 15.536 1.00 87.31 76 GLY A C 1
ATOM 603 O O . GLY A 1 76 ? -2.760 1.327 15.279 1.00 87.31 76 GLY A O 1
ATOM 604 N N . PRO A 1 77 ? -1.960 -0.779 15.258 1.00 91.94 77 PRO A N 1
ATOM 605 C CA . PRO A 1 77 ? -3.249 -1.430 15.035 1.00 91.94 77 PRO A CA 1
ATOM 606 C C . PRO A 1 77 ? -4.154 -1.286 16.276 1.00 91.94 77 PRO A C 1
ATOM 608 O O . PRO A 1 77 ? -3.645 -1.409 17.388 1.00 91.94 77 PRO A O 1
ATOM 611 N N . PRO A 1 78 ? -5.475 -1.062 16.125 1.00 93.19 78 PRO A N 1
ATOM 612 C CA . PRO A 1 78 ? -6.375 -0.895 17.267 1.00 93.19 78 PRO A CA 1
ATOM 613 C C . PRO A 1 78 ? -6.342 -2.069 18.249 1.00 93.19 78 PRO A C 1
ATOM 615 O O . PRO A 1 78 ? -6.351 -3.223 17.817 1.00 93.19 78 PRO A O 1
ATOM 618 N N . VAL A 1 79 ? -6.427 -1.779 19.551 1.00 92.62 79 VAL A N 1
ATOM 619 C CA . VAL A 1 79 ? -6.436 -2.798 20.620 1.00 92.62 79 VAL A CA 1
ATOM 620 C C . VAL A 1 79 ? -7.543 -3.835 20.405 1.00 92.62 79 VAL A C 1
ATOM 622 O O . VAL A 1 79 ? -7.294 -5.037 20.453 1.00 92.62 79 VAL A O 1
ATOM 625 N N . ALA A 1 80 ? -8.738 -3.372 20.022 1.00 92.81 80 ALA A N 1
ATOM 626 C CA . ALA A 1 80 ? -9.873 -4.233 19.685 1.00 92.81 80 ALA A CA 1
ATOM 627 C C . ALA A 1 80 ? -9.553 -5.277 18.593 1.00 92.81 80 ALA A C 1
ATOM 629 O O . ALA A 1 80 ? -10.186 -6.325 18.532 1.00 92.81 80 ALA A O 1
ATOM 630 N N . ILE A 1 81 ? -8.577 -5.009 17.720 1.00 94.44 81 ILE A N 1
ATOM 631 C CA . ILE A 1 81 ? -8.106 -5.961 16.710 1.00 94.44 81 ILE A CA 1
ATOM 632 C C . ILE A 1 81 ? -7.025 -6.874 17.285 1.00 94.44 81 ILE A C 1
ATOM 634 O O . ILE A 1 81 ? -7.077 -8.083 17.060 1.00 94.44 81 ILE A O 1
ATOM 638 N N . THR A 1 82 ? -6.056 -6.314 18.011 1.00 95.31 82 THR A N 1
ATOM 639 C CA . THR A 1 82 ? -4.907 -7.070 18.530 1.00 95.31 82 THR A CA 1
ATOM 640 C C . THR A 1 82 ? -5.274 -8.080 19.605 1.00 95.31 82 THR A C 1
ATOM 642 O O . THR A 1 82 ? -4.621 -9.111 19.702 1.00 95.31 82 THR A O 1
ATOM 645 N N . GLU A 1 83 ? -6.324 -7.816 20.378 1.00 94.94 83 GLU A N 1
ATOM 646 C CA . GLU A 1 83 ? -6.820 -8.734 21.410 1.00 94.94 83 GLU A CA 1
ATOM 647 C C . GLU A 1 83 ? -7.770 -9.807 20.858 1.00 94.94 83 GLU A C 1
ATOM 649 O O . GLU A 1 83 ? -8.091 -10.758 21.562 1.00 94.94 83 GLU A O 1
ATOM 654 N N . THR A 1 84 ? -8.220 -9.684 19.601 1.00 96.12 84 THR A N 1
ATOM 655 C CA . THR A 1 84 ? -9.162 -10.651 19.014 1.00 96.12 84 THR A CA 1
ATOM 656 C C . THR A 1 84 ? -8.457 -11.932 18.565 1.00 96.12 84 THR A C 1
ATOM 658 O O . THR A 1 84 ? -8.839 -13.025 18.971 1.00 96.12 84 THR A O 1
ATOM 661 N N . SER A 1 85 ? -7.478 -11.824 17.661 1.00 97.31 85 SER A N 1
ATOM 662 C CA . SER A 1 85 ? -6.682 -12.962 17.174 1.00 97.31 85 SER A CA 1
ATOM 663 C C . SER A 1 85 ? -5.519 -12.491 16.301 1.00 97.31 85 SER A C 1
ATOM 665 O O . SER A 1 85 ? -5.575 -11.416 15.695 1.00 97.31 85 SER A O 1
ATOM 667 N N . GLU A 1 86 ? -4.498 -13.334 16.147 1.00 97.50 86 GLU A N 1
ATOM 668 C CA . GLU A 1 86 ? -3.403 -13.089 15.202 1.00 97.50 86 GLU A CA 1
ATOM 669 C C . GLU A 1 86 ? -3.899 -12.931 13.758 1.00 97.50 86 GLU A C 1
ATOM 671 O O . GLU A 1 86 ? -3.417 -12.062 13.031 1.00 97.50 86 GLU A O 1
ATOM 676 N N . ASP A 1 87 ? -4.911 -13.698 13.347 1.00 98.00 87 ASP A N 1
ATOM 677 C CA . ASP A 1 87 ? -5.504 -13.590 12.011 1.00 98.00 87 ASP A CA 1
ATOM 678 C C . ASP A 1 87 ? -6.202 -12.242 11.797 1.00 98.00 87 ASP A C 1
ATOM 680 O O . ASP A 1 87 ? -6.118 -11.648 10.714 1.00 98.00 87 ASP A O 1
ATOM 684 N N . CYS A 1 88 ? -6.861 -11.702 12.825 1.00 97.25 88 CYS A N 1
ATOM 685 C CA . CYS A 1 88 ? -7.407 -10.346 12.780 1.00 97.25 88 CYS A CA 1
ATOM 686 C C . CYS A 1 88 ? -6.293 -9.308 12.599 1.00 97.25 88 CYS A C 1
ATOM 688 O O . CYS A 1 88 ? -6.441 -8.386 11.789 1.00 97.25 88 CYS A O 1
ATOM 690 N N . VAL A 1 89 ? -5.157 -9.483 13.277 1.00 98.00 89 VAL A N 1
ATOM 691 C CA . VAL A 1 89 ? -3.989 -8.609 13.115 1.00 98.00 89 VAL A CA 1
ATOM 692 C C . VAL A 1 89 ? -3.397 -8.727 11.711 1.00 98.00 89 VAL A C 1
ATOM 694 O O . VAL A 1 89 ? -3.182 -7.696 11.069 1.00 98.00 89 VAL A O 1
ATOM 697 N N . LYS A 1 90 ? -3.202 -9.940 11.178 1.00 98.44 90 LYS A N 1
ATOM 698 C CA . LYS A 1 90 ? -2.716 -10.159 9.801 1.00 98.44 90 LYS A CA 1
ATOM 699 C C . LYS A 1 90 ? -3.621 -9.475 8.778 1.00 98.44 90 LYS A C 1
ATOM 701 O O . LYS A 1 90 ? -3.130 -8.764 7.901 1.00 98.44 90 LYS A O 1
ATOM 706 N N . ASN A 1 91 ? -4.941 -9.598 8.926 1.00 97.44 91 ASN A N 1
ATOM 707 C CA . ASN A 1 91 ? -5.909 -8.924 8.056 1.00 97.44 91 ASN A CA 1
ATOM 708 C C . ASN A 1 91 ? -5.879 -7.392 8.196 1.00 97.44 91 ASN A C 1
ATOM 710 O O . ASN A 1 91 ? -6.012 -6.677 7.200 1.00 97.44 91 ASN A O 1
ATOM 714 N N . CYS A 1 92 ? -5.674 -6.869 9.405 1.00 97.06 92 CYS A N 1
ATOM 715 C CA . CYS A 1 92 ? -5.509 -5.433 9.624 1.00 97.06 92 CYS A CA 1
ATOM 716 C C . CYS A 1 92 ? -4.232 -4.906 8.958 1.00 97.06 92 CYS A C 1
ATOM 718 O O . CYS A 1 92 ? -4.285 -3.924 8.215 1.00 97.06 92 CYS A O 1
ATOM 720 N N . ILE A 1 93 ? -3.105 -5.596 9.144 1.00 98.06 93 ILE A N 1
ATOM 721 C CA . ILE A 1 93 ? -1.825 -5.246 8.523 1.00 98.06 93 ILE A CA 1
ATOM 722 C C . ILE A 1 93 ? -1.903 -5.350 6.997 1.00 98.06 93 ILE A C 1
ATOM 724 O O . ILE A 1 93 ? -1.392 -4.457 6.324 1.00 98.06 93 ILE A O 1
ATOM 728 N N . ARG A 1 94 ? -2.591 -6.357 6.441 1.00 98.31 94 ARG A N 1
ATOM 729 C CA . ARG A 1 94 ? -2.892 -6.445 4.998 1.00 98.31 94 ARG A CA 1
ATOM 730 C C . ARG A 1 94 ? -3.578 -5.169 4.508 1.00 98.31 94 ARG A C 1
ATOM 732 O O . ARG A 1 94 ? -3.113 -4.562 3.549 1.00 98.31 94 ARG A O 1
ATOM 739 N N . GLY A 1 95 ? -4.615 -4.712 5.215 1.00 96.50 95 GLY A N 1
ATOM 740 C CA . GLY A 1 95 ? -5.315 -3.465 4.893 1.00 96.50 95 GLY A CA 1
ATOM 741 C C . GLY A 1 95 ? -4.416 -2.225 4.952 1.00 96.50 95 GLY A C 1
ATOM 742 O O . GLY A 1 95 ? -4.475 -1.388 4.054 1.00 96.50 95 GLY A O 1
ATOM 743 N N . ILE A 1 96 ? -3.543 -2.123 5.961 1.00 96.12 96 ILE A N 1
ATOM 744 C CA . ILE A 1 96 ? -2.536 -1.047 6.056 1.00 96.12 96 ILE A CA 1
ATOM 745 C C . ILE A 1 96 ? -1.537 -1.137 4.892 1.00 96.12 96 ILE A C 1
ATOM 747 O O . ILE A 1 96 ? -1.092 -0.121 4.356 1.00 96.12 96 ILE A O 1
ATOM 751 N N . ALA A 1 97 ? -1.161 -2.348 4.489 1.00 97.50 97 ALA A N 1
ATOM 752 C CA . ALA A 1 97 ? -0.202 -2.563 3.423 1.00 97.50 97 ALA A CA 1
ATOM 753 C C . ALA A 1 97 ? -0.773 -2.215 2.043 1.00 97.50 97 ALA A C 1
ATOM 755 O O . ALA A 1 97 ? -0.085 -1.581 1.238 1.00 97.50 97 ALA A O 1
ATOM 756 N N . ASP A 1 98 ? -2.039 -2.543 1.795 1.00 96.56 98 ASP A N 1
ATOM 757 C CA . ASP A 1 98 ? -2.740 -2.160 0.570 1.00 96.56 98 ASP A CA 1
ATOM 758 C C . ASP A 1 98 ? -2.777 -0.630 0.385 1.00 96.56 98 ASP A C 1
ATOM 760 O O . ASP A 1 98 ? -2.694 -0.152 -0.751 1.00 96.56 98 ASP A O 1
ATOM 764 N N . THR A 1 99 ? -2.824 0.146 1.479 1.00 93.19 99 THR A N 1
ATOM 765 C CA . THR A 1 99 ? -2.891 1.618 1.433 1.00 93.19 99 THR A CA 1
ATOM 766 C C . THR A 1 99 ? -1.534 2.311 1.492 1.00 93.19 99 THR A C 1
ATOM 768 O O . THR A 1 99 ? -1.262 3.203 0.689 1.00 93.19 99 THR A O 1
ATOM 771 N N . ASP A 1 100 ? -0.682 1.943 2.447 1.00 94.50 100 ASP A N 1
ATOM 772 C CA . ASP A 1 100 ? 0.509 2.723 2.807 1.00 94.50 100 ASP A CA 1
ATOM 773 C C . ASP A 1 100 ? 1.829 1.994 2.481 1.00 94.50 100 ASP A C 1
ATOM 775 O O . ASP A 1 100 ? 2.896 2.619 2.466 1.00 94.50 100 ASP A O 1
ATOM 779 N N . PHE A 1 101 ? 1.794 0.690 2.174 1.00 97.62 101 PHE A N 1
ATOM 780 C CA . PHE A 1 101 ? 2.990 -0.047 1.759 1.00 97.62 101 PHE A CA 1
ATOM 781 C C . PHE A 1 101 ? 3.171 -0.036 0.235 1.00 97.62 101 PHE A C 1
ATOM 783 O O . PHE A 1 101 ? 2.265 0.158 -0.578 1.00 97.62 101 PHE A O 1
ATOM 790 N N . SER A 1 102 ? 4.408 -0.273 -0.187 1.00 97.44 102 SER A N 1
ATOM 791 C CA . SER A 1 102 ? 4.805 -0.385 -1.584 1.00 97.44 102 SER A CA 1
ATOM 792 C C . SER A 1 102 ? 5.618 -1.651 -1.810 1.00 97.44 102 SER A C 1
ATOM 794 O O . SER A 1 102 ? 6.682 -1.816 -1.220 1.00 97.44 102 SER A O 1
ATOM 796 N N . LEU A 1 103 ? 5.159 -2.496 -2.734 1.00 98.44 103 LEU A N 1
ATOM 797 C CA . LEU A 1 103 ? 5.979 -3.543 -3.341 1.00 98.44 103 LEU A CA 1
ATOM 798 C C . LEU A 1 103 ? 6.816 -2.926 -4.470 1.00 98.44 103 LEU A C 1
ATOM 800 O O . LEU A 1 103 ? 6.275 -2.365 -5.436 1.00 98.44 103 LEU A O 1
ATOM 804 N N . ILE A 1 104 ? 8.134 -2.979 -4.315 1.00 97.94 104 ILE A N 1
ATOM 805 C CA . ILE A 1 104 ? 9.131 -2.382 -5.204 1.00 97.94 104 ILE A CA 1
ATOM 806 C C . ILE A 1 104 ? 10.158 -3.455 -5.553 1.00 97.94 104 ILE A C 1
ATOM 808 O O . ILE A 1 104 ? 10.534 -4.259 -4.709 1.00 97.94 104 ILE A O 1
ATOM 812 N N . PHE A 1 105 ? 10.658 -3.424 -6.785 1.00 98.12 105 PHE A N 1
ATOM 813 C CA . PHE A 1 105 ? 11.770 -4.265 -7.202 1.00 98.12 105 PHE A CA 1
ATOM 814 C C . PHE A 1 105 ? 12.977 -3.388 -7.496 1.00 98.12 105 PHE A C 1
ATOM 816 O O . PHE A 1 105 ? 12.886 -2.411 -8.240 1.00 98.12 105 PHE A O 1
ATOM 823 N N . LEU A 1 106 ? 14.105 -3.703 -6.871 1.00 96.19 106 LEU A N 1
ATOM 824 C CA . LEU A 1 106 ? 15.337 -2.941 -7.001 1.00 96.19 106 LEU A CA 1
ATOM 825 C C . LEU A 1 106 ? 16.221 -3.533 -8.096 1.00 96.19 106 LEU A C 1
ATOM 827 O O . LEU A 1 106 ? 16.312 -4.753 -8.270 1.00 96.19 106 LEU A O 1
ATOM 831 N N . LYS A 1 107 ? 16.920 -2.644 -8.801 1.00 92.31 107 LYS A N 1
ATOM 832 C CA . LYS A 1 107 ? 18.062 -3.008 -9.631 1.00 92.31 107 LYS A CA 1
ATOM 833 C C . LYS A 1 107 ? 19.271 -3.154 -8.705 1.00 92.31 107 LYS A C 1
ATOM 835 O O . LYS A 1 107 ? 19.679 -2.186 -8.071 1.00 92.31 107 LYS A O 1
ATOM 840 N N . ARG A 1 108 ? 19.779 -4.377 -8.556 1.00 89.75 108 ARG A N 1
ATOM 841 C CA . ARG A 1 108 ? 21.026 -4.665 -7.828 1.00 89.75 108 ARG A CA 1
ATOM 842 C C . ARG A 1 108 ? 22.135 -4.894 -8.857 1.00 89.75 108 ARG A C 1
ATOM 844 O O . ARG A 1 108 ? 22.479 -3.964 -9.571 1.00 89.75 108 ARG A O 1
ATOM 851 N N . HIS A 1 109 ? 22.624 -6.123 -8.999 1.00 84.06 109 HIS A N 1
ATOM 852 C CA . HIS A 1 109 ? 23.688 -6.458 -9.952 1.00 84.06 109 HIS A CA 1
ATOM 853 C C . HIS A 1 109 ? 23.183 -6.769 -11.373 1.00 84.06 109 HIS A C 1
ATOM 855 O O . HIS A 1 109 ? 23.963 -6.773 -12.317 1.00 84.06 109 HIS A O 1
ATOM 861 N N . ARG A 1 110 ? 21.884 -7.046 -11.555 1.00 80.56 110 ARG A N 1
ATOM 862 C CA . ARG A 1 110 ? 21.310 -7.376 -12.871 1.00 80.56 110 ARG A CA 1
ATOM 863 C C . ARG A 1 110 ? 20.871 -6.119 -13.623 1.00 80.56 110 ARG A C 1
ATOM 865 O O . ARG A 1 110 ? 20.556 -5.093 -13.024 1.00 80.56 110 ARG A O 1
ATOM 872 N N . GLY A 1 111 ? 20.741 -6.235 -14.945 1.00 83.81 111 GLY A N 1
ATOM 873 C CA . GLY A 1 111 ? 20.154 -5.197 -15.803 1.00 83.81 111 GLY A CA 1
ATOM 874 C C . GLY A 1 111 ? 18.686 -4.862 -15.486 1.00 83.81 111 GLY A C 1
ATOM 875 O O . GLY A 1 111 ? 18.200 -3.812 -15.902 1.00 83.81 111 GLY A O 1
ATOM 876 N N . PHE A 1 112 ? 18.010 -5.707 -14.700 1.00 91.69 112 PHE A N 1
ATOM 877 C CA . PHE A 1 112 ? 16.572 -5.663 -14.436 1.00 91.69 112 PHE A CA 1
ATOM 878 C C . PHE A 1 112 ? 16.233 -5.345 -12.971 1.00 91.69 112 PHE A C 1
ATOM 880 O O . PHE A 1 112 ? 17.063 -5.473 -12.072 1.00 91.69 112 PHE A O 1
ATOM 887 N N . HIS A 1 113 ? 14.979 -4.956 -12.726 1.00 96.62 113 HIS A N 1
ATOM 888 C CA . HIS A 1 113 ? 14.435 -4.705 -11.387 1.00 96.62 113 HIS A CA 1
ATOM 889 C C . HIS A 1 113 ? 13.874 -6.023 -10.841 1.00 96.62 113 HIS A C 1
ATOM 891 O O . HIS A 1 113 ? 12.699 -6.330 -11.034 1.00 96.62 113 HIS A O 1
ATOM 897 N N . TYR A 1 114 ? 14.737 -6.833 -10.231 1.00 95.75 114 TYR A N 1
ATOM 898 C CA . TYR A 1 114 ? 14.410 -8.213 -9.847 1.00 95.75 114 TYR A CA 1
ATOM 899 C C . TYR A 1 114 ? 14.372 -8.439 -8.335 1.00 95.75 114 TYR A C 1
ATOM 901 O O . TYR A 1 114 ? 13.747 -9.392 -7.894 1.00 95.75 114 TYR A O 1
ATOM 909 N N . TYR A 1 115 ? 15.039 -7.597 -7.537 1.00 97.69 115 TYR A N 1
ATOM 910 C CA . TYR A 1 115 ? 15.167 -7.831 -6.099 1.00 97.69 115 TYR A CA 1
ATOM 911 C C . TYR A 1 115 ? 13.954 -7.261 -5.353 1.00 97.69 115 TYR A C 1
ATOM 913 O O . TYR A 1 115 ? 13.825 -6.031 -5.310 1.00 97.69 115 TYR A O 1
ATOM 921 N N . PRO A 1 116 ? 13.073 -8.094 -4.777 1.00 98.38 116 PRO A N 1
ATOM 922 C CA . PRO A 1 116 ? 11.870 -7.608 -4.124 1.00 98.38 116 PRO A CA 1
ATOM 923 C C . PRO A 1 116 ? 12.165 -6.884 -2.813 1.00 98.38 116 PRO A C 1
ATOM 925 O O . PRO A 1 116 ? 13.061 -7.240 -2.041 1.00 98.38 116 PRO A O 1
ATOM 928 N N . LYS A 1 117 ? 11.368 -5.850 -2.568 1.00 98.44 117 LYS A N 1
ATOM 929 C CA . LYS A 1 117 ? 11.321 -5.082 -1.333 1.00 98.44 117 LYS A CA 1
ATOM 930 C C . LYS A 1 117 ? 9.886 -4.643 -1.077 1.00 98.44 117 LYS A C 1
ATOM 932 O O . LYS A 1 117 ? 9.289 -3.963 -1.915 1.00 98.44 117 LYS A O 1
ATOM 937 N N . ILE A 1 118 ? 9.365 -4.959 0.099 1.00 98.62 118 ILE A N 1
ATOM 938 C CA . ILE A 1 118 ? 8.134 -4.360 0.614 1.00 98.62 118 ILE A CA 1
ATOM 939 C C . ILE A 1 118 ? 8.544 -3.217 1.541 1.00 98.62 118 ILE A C 1
ATOM 941 O O . ILE A 1 118 ? 9.364 -3.406 2.434 1.00 98.62 118 ILE A O 1
ATOM 945 N N . ARG A 1 119 ? 8.011 -2.015 1.320 1.00 98.50 119 ARG A N 1
ATOM 946 C CA . ARG A 1 119 ? 8.378 -0.810 2.075 1.00 98.50 119 ARG A CA 1
ATOM 947 C C . ARG A 1 119 ? 7.143 -0.051 2.534 1.00 98.50 119 ARG A C 1
ATOM 949 O O . ARG A 1 119 ? 6.364 0.383 1.690 1.00 98.50 119 ARG A O 1
ATOM 956 N N . GLY A 1 120 ? 7.026 0.182 3.835 1.00 97.62 120 GLY A N 1
ATOM 957 C CA . GLY A 1 120 ? 6.068 1.110 4.436 1.00 97.62 120 GLY A CA 1
ATOM 958 C C . GLY A 1 120 ? 6.769 2.382 4.918 1.00 97.62 120 GLY A C 1
ATOM 959 O O . GLY A 1 120 ? 7.889 2.325 5.432 1.00 97.62 120 GLY A O 1
ATOM 960 N N . GLY A 1 121 ? 6.138 3.541 4.728 1.00 95.75 121 GLY A N 1
ATOM 961 C CA . GLY A 1 121 ? 6.650 4.831 5.197 1.00 95.75 121 GLY A CA 1
ATOM 962 C C . GLY A 1 121 ? 5.573 5.615 5.936 1.00 95.75 121 GLY A C 1
ATOM 963 O O . GLY A 1 121 ? 4.547 5.937 5.351 1.00 95.75 121 GLY A O 1
ATOM 964 N N . PHE A 1 122 ? 5.830 5.959 7.196 1.00 95.50 122 PHE A N 1
ATOM 965 C CA . PHE A 1 122 ? 4.839 6.520 8.115 1.00 95.50 122 PHE A CA 1
ATOM 966 C C . PHE A 1 122 ? 5.355 7.783 8.801 1.00 95.50 122 PHE A C 1
ATOM 968 O O . PHE A 1 122 ? 6.532 7.878 9.136 1.00 95.50 122 PHE A O 1
ATOM 975 N N . ALA A 1 123 ? 4.469 8.746 9.060 1.00 93.69 123 ALA A N 1
ATOM 976 C CA . ALA A 1 123 ? 4.797 9.926 9.868 1.00 93.69 123 ALA A CA 1
ATOM 977 C C . ALA A 1 123 ? 4.854 9.610 11.374 1.00 93.69 123 ALA A C 1
ATOM 979 O O . ALA A 1 123 ? 5.493 10.321 12.140 1.00 93.69 123 ALA A O 1
ATOM 980 N N . ASN A 1 124 ? 4.190 8.535 11.800 1.00 94.44 124 ASN A N 1
ATOM 981 C CA . ASN A 1 124 ? 4.041 8.176 13.200 1.00 94.44 124 ASN A CA 1
ATOM 982 C C . ASN A 1 124 ? 5.048 7.090 13.610 1.00 94.44 124 ASN A C 1
ATOM 984 O O . ASN A 1 124 ? 5.054 5.991 13.055 1.00 94.44 124 ASN A O 1
ATOM 988 N N . LYS A 1 125 ? 5.894 7.401 14.599 1.00 95.50 125 LYS A N 1
ATOM 989 C CA . LYS A 1 125 ? 6.907 6.482 15.135 1.00 95.50 125 LYS A CA 1
ATOM 990 C C . LYS A 1 125 ? 6.304 5.305 15.902 1.00 95.50 125 LYS A C 1
ATOM 992 O O . LYS A 1 125 ? 6.865 4.215 15.818 1.00 95.50 125 LYS A O 1
ATOM 997 N N . ALA A 1 126 ? 5.227 5.529 16.658 1.00 94.31 126 ALA A N 1
ATOM 998 C CA . ALA A 1 126 ? 4.582 4.502 17.477 1.00 94.31 126 ALA A CA 1
ATOM 999 C C . ALA A 1 126 ? 4.018 3.393 16.584 1.00 94.31 126 ALA A C 1
ATOM 1001 O O . ALA A 1 126 ? 4.439 2.251 16.713 1.00 94.31 126 ALA A O 1
ATOM 1002 N N . LEU A 1 127 ? 3.258 3.768 15.548 1.00 94.88 127 LEU A N 1
ATOM 1003 C CA . LEU A 1 127 ? 2.753 2.825 14.546 1.00 94.88 127 LEU A CA 1
ATOM 1004 C C . LEU A 1 127 ? 3.858 1.933 13.952 1.00 94.88 127 LEU A C 1
ATOM 1006 O O . LEU A 1 127 ? 3.664 0.734 13.797 1.00 94.88 127 LEU A O 1
ATOM 1010 N N . VAL A 1 128 ? 5.032 2.488 13.631 1.00 96.50 128 VAL A N 1
ATOM 1011 C CA . VAL A 1 128 ? 6.144 1.686 13.084 1.00 96.50 128 VAL A CA 1
ATOM 1012 C C . VAL A 1 128 ? 6.730 0.725 14.115 1.00 96.50 128 VAL A C 1
ATOM 1014 O O . VAL A 1 128 ? 7.133 -0.373 13.738 1.00 96.50 128 VAL A O 1
ATOM 1017 N N . LYS A 1 129 ? 6.781 1.107 15.395 1.00 96.75 129 LYS A N 1
ATOM 1018 C CA . LYS A 1 129 ? 7.217 0.201 16.465 1.00 96.75 129 LYS A CA 1
ATOM 1019 C C . LYS A 1 129 ? 6.241 -0.958 16.637 1.00 96.75 129 LYS A C 1
ATOM 1021 O O . LYS A 1 129 ? 6.695 -2.095 16.708 1.00 96.75 129 LYS A O 1
ATOM 1026 N N . ASP A 1 130 ? 4.943 -0.681 16.618 1.00 96.25 130 ASP A N 1
ATOM 1027 C CA . ASP A 1 130 ? 3.917 -1.713 16.793 1.00 96.25 130 ASP A CA 1
ATOM 1028 C C . ASP A 1 130 ? 3.889 -2.657 15.590 1.00 96.25 130 ASP A C 1
ATOM 1030 O O . ASP A 1 130 ? 3.887 -3.875 15.748 1.00 96.25 130 ASP A O 1
ATOM 1034 N N . LEU A 1 131 ? 3.987 -2.116 14.370 1.00 97.38 131 LEU A N 1
ATOM 1035 C CA . LEU A 1 131 ? 4.143 -2.935 13.166 1.00 97.38 131 LEU A CA 1
ATOM 1036 C C . LEU A 1 131 ? 5.427 -3.770 13.207 1.00 97.38 131 LEU A C 1
ATOM 1038 O O . LEU A 1 131 ? 5.401 -4.919 12.778 1.00 97.38 131 LEU A O 1
ATOM 1042 N N . LYS A 1 132 ? 6.540 -3.225 13.719 1.00 97.81 132 LYS A N 1
ATOM 1043 C CA . LYS A 1 132 ? 7.785 -3.986 13.897 1.00 97.81 132 LYS A CA 1
ATOM 1044 C C . LYS A 1 132 ? 7.590 -5.135 14.883 1.00 97.81 132 LYS A C 1
ATOM 1046 O O . LYS A 1 132 ? 8.069 -6.224 14.599 1.00 97.81 132 LYS A O 1
ATOM 1051 N N . TYR A 1 133 ? 6.913 -4.900 16.004 1.00 97.75 133 TYR A N 1
ATOM 1052 C CA . TYR A 1 133 ? 6.634 -5.933 16.998 1.00 97.75 133 TYR A CA 1
ATOM 1053 C C . TYR A 1 133 ? 5.804 -7.072 16.396 1.00 97.75 133 TYR A C 1
ATOM 1055 O O . TYR A 1 133 ? 6.250 -8.215 16.389 1.00 97.75 133 TYR A O 1
ATOM 1063 N N . TRP A 1 134 ? 4.656 -6.755 15.793 1.00 98.06 134 TRP A N 1
ATOM 1064 C CA . TRP A 1 134 ? 3.781 -7.771 15.203 1.00 98.06 134 TRP A CA 1
ATOM 1065 C C . TRP A 1 134 ? 4.443 -8.521 14.050 1.00 98.06 134 TRP A C 1
ATOM 1067 O O . TRP A 1 134 ? 4.462 -9.747 14.031 1.00 98.06 134 TRP A O 1
ATOM 1077 N N . LEU A 1 135 ? 5.022 -7.804 13.087 1.00 98.19 135 LEU A N 1
ATOM 1078 C CA . LEU A 1 135 ? 5.654 -8.452 11.941 1.00 98.19 135 LEU A CA 1
ATOM 1079 C C . LEU A 1 135 ? 6.927 -9.207 12.351 1.00 98.19 135 LEU A C 1
ATOM 1081 O O . LEU A 1 135 ? 7.158 -10.310 11.877 1.00 98.19 135 LEU A O 1
ATOM 1085 N N . GLY A 1 136 ? 7.769 -8.624 13.198 1.00 98.12 136 GLY A N 1
ATOM 1086 C CA . GLY A 1 136 ? 9.088 -9.164 13.515 1.00 98.12 136 GLY A CA 1
ATOM 1087 C C . GLY A 1 136 ? 9.038 -10.229 14.596 1.00 98.12 136 GLY A C 1
ATOM 1088 O O . GLY A 1 136 ? 9.452 -11.357 14.359 1.00 98.12 136 GLY A O 1
ATOM 1089 N N . GLU A 1 137 ? 8.514 -9.869 15.765 1.00 97.56 137 GLU A N 1
ATOM 1090 C CA . GLU A 1 137 ? 8.569 -10.713 16.961 1.00 97.56 137 GLU A CA 1
ATOM 1091 C C . GLU A 1 137 ? 7.478 -11.789 16.947 1.00 97.56 137 GLU A C 1
ATOM 1093 O O . GLU A 1 137 ? 7.747 -12.931 17.299 1.00 97.56 137 GLU A O 1
ATOM 1098 N N . ILE A 1 138 ? 6.258 -11.446 16.510 1.00 98.12 138 ILE A N 1
ATOM 1099 C CA . ILE A 1 138 ? 5.126 -12.388 16.523 1.00 98.12 138 ILE A CA 1
ATOM 1100 C C . ILE A 1 138 ? 5.096 -13.241 15.255 1.00 98.12 138 ILE A C 1
ATOM 1102 O O . ILE A 1 138 ? 5.052 -14.464 15.325 1.00 98.12 138 ILE A O 1
ATOM 1106 N N . PHE A 1 139 ? 5.164 -12.619 14.076 1.00 98.25 139 PHE A N 1
ATOM 1107 C CA . PHE A 1 139 ? 5.071 -13.348 12.803 1.00 98.25 139 PHE A CA 1
ATOM 1108 C C . PHE A 1 139 ? 6.433 -13.782 12.238 1.00 98.25 139 PHE A C 1
ATOM 1110 O O . PHE A 1 139 ? 6.500 -14.464 11.212 1.00 98.25 139 PHE A O 1
ATOM 1117 N N . GLY A 1 140 ? 7.545 -13.413 12.879 1.00 98.06 140 GLY A N 1
ATOM 1118 C CA . GLY A 1 140 ? 8.882 -13.877 12.502 1.00 98.06 140 GLY A CA 1
ATOM 1119 C C . GLY A 1 140 ? 9.367 -13.361 11.143 1.00 98.06 140 GLY A C 1
ATOM 1120 O O . GLY A 1 140 ? 10.024 -14.099 10.405 1.00 98.06 140 GLY A O 1
ATOM 1121 N N . PHE A 1 141 ? 8.987 -12.152 10.729 1.00 98.38 141 PHE A N 1
ATOM 1122 C CA . PHE A 1 141 ? 9.527 -11.531 9.518 1.00 98.38 141 PHE A CA 1
ATOM 1123 C C . PHE A 1 141 ? 10.901 -10.902 9.781 1.00 98.38 141 PHE A C 1
ATOM 1125 O O . PHE A 1 141 ? 11.119 -10.208 10.771 1.00 98.38 141 PHE A O 1
ATOM 1132 N N . GLY A 1 142 ? 11.822 -11.059 8.830 1.00 97.50 142 GLY A N 1
ATOM 1133 C CA . GLY A 1 142 ? 13.081 -10.318 8.791 1.00 97.50 142 GLY A CA 1
ATOM 1134 C C . GLY A 1 142 ? 12.856 -8.873 8.339 1.00 97.50 142 GLY A C 1
ATOM 1135 O O . GLY A 1 142 ? 12.646 -8.607 7.151 1.00 97.50 142 GLY A O 1
ATOM 1136 N N . LEU A 1 143 ? 12.904 -7.926 9.281 1.00 97.31 143 LEU A N 1
ATOM 1137 C CA . LEU A 1 143 ? 12.597 -6.512 9.040 1.00 97.31 143 LEU A CA 1
ATOM 1138 C C . LEU A 1 143 ? 13.825 -5.611 9.169 1.00 97.31 143 LEU A C 1
ATOM 1140 O O . LEU A 1 143 ? 14.692 -5.804 10.018 1.00 97.31 143 LEU A O 1
ATOM 1144 N N . THR A 1 144 ? 13.838 -4.524 8.405 1.00 98.12 144 THR A N 1
ATOM 1145 C CA . THR A 1 144 ? 14.715 -3.371 8.638 1.00 98.12 144 THR A CA 1
ATOM 1146 C C . THR A 1 144 ? 13.869 -2.148 8.968 1.00 98.12 144 THR A C 1
ATOM 1148 O O . THR A 1 144 ? 12.951 -1.806 8.224 1.00 98.12 144 THR A O 1
ATOM 1151 N N . THR A 1 145 ? 14.190 -1.452 10.060 1.00 98.12 145 THR A N 1
ATOM 1152 C CA . THR A 1 145 ? 13.486 -0.225 10.462 1.00 98.12 145 THR A CA 1
ATOM 1153 C C . THR A 1 145 ? 14.425 0.968 10.534 1.00 98.12 145 THR A C 1
ATOM 1155 O O . THR A 1 145 ? 15.513 0.861 11.093 1.00 98.12 145 THR A O 1
ATOM 1158 N N . MET A 1 146 ? 13.979 2.1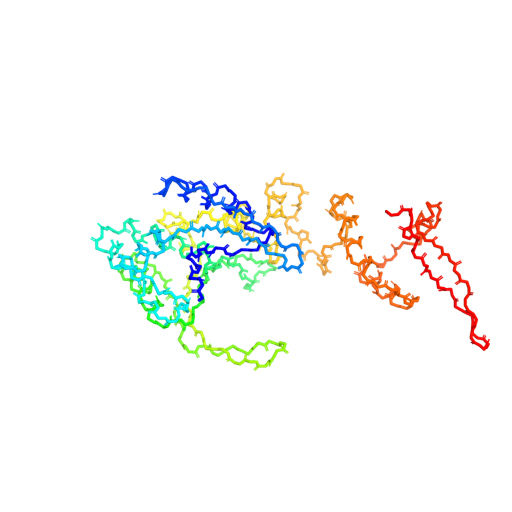19 10.035 1.00 98.31 146 MET A N 1
ATOM 1159 C CA . MET A 1 146 ? 14.690 3.396 10.134 1.00 98.31 146 MET A CA 1
ATOM 1160 C C . MET A 1 146 ? 13.762 4.451 10.732 1.00 98.31 146 MET A C 1
ATOM 1162 O O . MET A 1 146 ? 12.627 4.612 10.281 1.00 98.31 146 MET A O 1
ATOM 1166 N N . TYR A 1 147 ? 14.237 5.208 11.720 1.00 98.00 147 TYR A N 1
ATOM 1167 C CA . TYR A 1 147 ? 13.448 6.242 12.391 1.00 98.00 147 TYR A CA 1
ATOM 1168 C C . TYR A 1 147 ? 14.036 7.632 12.151 1.00 98.00 147 TYR A C 1
ATOM 1170 O O . TYR A 1 147 ? 15.251 7.787 12.125 1.00 98.00 147 TYR A O 1
ATOM 1178 N N . GLY A 1 148 ? 13.178 8.650 12.029 1.00 97.19 148 GLY A N 1
ATOM 1179 C CA . GLY A 1 148 ? 13.630 10.040 11.928 1.00 97.19 148 GLY A CA 1
ATOM 1180 C C . GLY A 1 148 ? 14.225 10.395 10.563 1.00 97.19 148 GLY A C 1
ATOM 1181 O O . GLY A 1 148 ? 15.037 11.311 10.460 1.00 97.19 148 GLY A O 1
ATOM 1182 N N . VAL A 1 149 ? 13.839 9.672 9.510 1.00 97.31 149 VAL A N 1
ATOM 1183 C CA . VAL A 1 149 ? 14.349 9.885 8.157 1.00 97.31 149 VAL A CA 1
ATOM 1184 C C . VAL A 1 149 ? 13.801 11.197 7.617 1.00 97.31 149 VAL A C 1
ATOM 1186 O O . VAL A 1 149 ? 12.598 11.336 7.390 1.00 97.31 149 VAL A O 1
ATOM 1189 N N . ARG A 1 150 ? 14.698 12.158 7.401 1.00 96.75 150 ARG A N 1
ATOM 1190 C CA . ARG A 1 150 ? 14.367 13.453 6.807 1.00 96.75 150 ARG A CA 1
ATOM 1191 C C . ARG A 1 150 ? 14.184 13.305 5.299 1.00 96.75 150 ARG A C 1
ATOM 1193 O O . ARG A 1 150 ? 15.013 12.696 4.624 1.00 96.75 150 ARG A O 1
ATOM 1200 N N . ARG A 1 151 ? 13.102 13.868 4.766 1.00 93.38 151 ARG A N 1
ATOM 1201 C CA . ARG A 1 151 ? 12.828 13.955 3.328 1.00 93.38 151 ARG A CA 1
ATOM 1202 C C . ARG A 1 151 ? 12.477 15.383 2.961 1.00 93.38 151 ARG A C 1
ATOM 1204 O O . ARG A 1 151 ? 11.509 15.932 3.483 1.00 93.38 151 ARG A O 1
ATOM 1211 N N . THR A 1 152 ? 13.235 15.942 2.033 1.00 95.12 152 THR A N 1
ATOM 1212 C CA . THR A 1 152 ? 12.971 17.263 1.468 1.00 95.12 152 THR A CA 1
ATOM 1213 C C . THR A 1 152 ? 12.061 17.108 0.259 1.00 95.12 152 THR A C 1
ATOM 1215 O O . THR A 1 152 ? 12.374 16.354 -0.665 1.00 95.12 152 THR A O 1
ATOM 1218 N N . HIS A 1 153 ? 10.921 17.794 0.264 1.00 91.19 153 HIS A N 1
ATOM 1219 C CA . HIS A 1 153 ? 10.034 17.816 -0.888 1.00 91.19 153 HIS A CA 1
ATOM 1220 C C . HIS A 1 153 ? 10.720 18.565 -2.043 1.00 91.19 153 HIS A C 1
ATOM 1222 O O . HIS A 1 153 ? 11.095 19.726 -1.865 1.00 91.19 153 HIS A O 1
ATOM 1228 N N . PRO A 1 154 ? 10.878 17.951 -3.228 1.00 89.12 154 PRO A N 1
ATOM 1229 C CA . PRO A 1 154 ? 11.728 18.501 -4.284 1.00 89.12 154 PRO A CA 1
ATOM 1230 C C . PRO A 1 154 ? 11.220 19.836 -4.840 1.00 89.12 154 PRO A C 1
ATOM 1232 O O . PRO A 1 154 ? 12.017 20.633 -5.313 1.00 89.12 154 PRO A O 1
ATOM 1235 N N . GLN A 1 155 ? 9.908 20.088 -4.783 1.00 88.94 155 GLN A N 1
ATOM 1236 C CA . GLN A 1 155 ? 9.311 21.301 -5.356 1.00 88.94 155 GLN A CA 1
ATOM 1237 C C . GLN A 1 155 ? 9.168 22.443 -4.345 1.00 88.94 155 GLN A C 1
ATOM 1239 O O . GLN A 1 155 ? 9.161 23.599 -4.740 1.00 88.94 155 GLN A O 1
ATOM 1244 N N . THR A 1 156 ? 9.010 22.135 -3.053 1.00 94.12 156 THR A N 1
ATOM 1245 C CA . THR A 1 156 ? 8.698 23.147 -2.023 1.00 94.12 156 THR A CA 1
ATOM 1246 C C . THR A 1 156 ? 9.828 23.344 -1.021 1.00 94.12 156 THR A C 1
ATOM 1248 O O . THR A 1 156 ? 9.751 24.247 -0.198 1.00 94.12 156 THR A O 1
ATOM 1251 N N . GLY A 1 157 ? 10.843 22.473 -1.018 1.00 94.19 157 GLY A N 1
ATOM 1252 C CA . GLY A 1 157 ? 11.908 22.473 -0.013 1.00 94.19 157 GLY A CA 1
ATOM 1253 C C . GLY A 1 157 ? 11.451 22.053 1.390 1.00 94.19 157 GLY A C 1
ATOM 1254 O O . GLY A 1 157 ? 12.273 21.957 2.296 1.00 94.19 157 GLY A O 1
ATOM 1255 N N . MET A 1 158 ? 10.158 21.773 1.588 1.00 94.88 158 MET A N 1
ATOM 1256 C CA . MET A 1 158 ? 9.610 21.423 2.895 1.00 94.88 158 MET A CA 1
ATOM 1257 C C . MET A 1 158 ? 10.218 20.111 3.394 1.00 94.88 158 MET A C 1
ATOM 1259 O O . MET A 1 158 ? 10.184 19.091 2.698 1.00 94.88 158 MET A O 1
ATOM 1263 N N . ILE A 1 159 ? 10.760 20.134 4.610 1.00 95.94 159 ILE A N 1
ATOM 1264 C CA . ILE A 1 159 ? 11.336 18.956 5.256 1.00 95.94 159 ILE A CA 1
ATOM 1265 C C . ILE A 1 159 ? 10.226 18.221 6.004 1.00 95.94 159 ILE A C 1
ATOM 1267 O O . ILE A 1 159 ? 9.538 18.790 6.845 1.00 95.94 159 ILE A O 1
ATOM 1271 N N . SER A 1 160 ? 10.082 16.934 5.714 1.00 94.00 160 SER A N 1
ATOM 1272 C CA . SER A 1 160 ? 9.210 16.011 6.438 1.00 94.00 160 SER A CA 1
ATOM 1273 C C . SER A 1 160 ? 10.049 14.957 7.153 1.00 94.00 160 SER A C 1
ATOM 1275 O O . SER A 1 160 ? 11.091 14.528 6.649 1.00 94.00 160 SER A O 1
ATOM 1277 N N . ILE A 1 161 ? 9.608 14.550 8.342 1.00 95.94 161 ILE A N 1
ATOM 1278 C CA . ILE A 1 161 ? 10.226 13.467 9.107 1.00 95.94 161 ILE A CA 1
ATOM 1279 C C . ILE A 1 161 ? 9.346 12.232 8.952 1.00 95.94 161 ILE A C 1
ATOM 1281 O O . ILE A 1 161 ? 8.137 12.293 9.169 1.00 95.94 161 ILE A O 1
ATOM 1285 N N . GLY A 1 162 ? 9.957 11.120 8.555 1.00 95.81 162 GLY A N 1
ATOM 1286 C CA . GLY A 1 162 ? 9.280 9.841 8.403 1.00 95.81 162 GLY A CA 1
ATOM 1287 C C . GLY A 1 162 ? 10.006 8.694 9.095 1.00 95.81 162 GLY A C 1
ATOM 1288 O O . GLY A 1 162 ? 11.192 8.756 9.427 1.00 95.81 162 GLY A O 1
ATOM 1289 N N . HIS A 1 163 ? 9.275 7.609 9.275 1.00 97.25 163 HIS A N 1
ATOM 1290 C CA . HIS A 1 163 ? 9.720 6.343 9.833 1.00 97.25 163 HIS A CA 1
ATOM 1291 C C . HIS A 1 163 ? 9.433 5.255 8.801 1.00 97.25 163 HIS A C 1
ATOM 1293 O O . HIS A 1 163 ? 8.398 5.279 8.137 1.00 97.25 163 HIS A O 1
ATOM 1299 N N . ILE A 1 164 ? 10.376 4.346 8.598 1.00 97.94 164 ILE A N 1
ATOM 1300 C CA . ILE A 1 164 ? 10.349 3.388 7.494 1.00 97.94 164 ILE A CA 1
ATOM 1301 C C . ILE A 1 164 ? 10.479 1.982 8.061 1.00 97.94 164 ILE A C 1
ATOM 1303 O O . ILE A 1 164 ? 11.316 1.744 8.932 1.00 97.94 164 ILE A O 1
ATOM 1307 N N . LEU A 1 165 ? 9.687 1.070 7.509 1.00 98.06 165 LEU A N 1
ATOM 1308 C CA . LEU A 1 165 ? 9.765 -0.368 7.732 1.00 98.06 165 LEU A CA 1
ATOM 1309 C C . LEU A 1 165 ? 9.942 -1.057 6.375 1.00 98.06 165 LEU A C 1
ATOM 1311 O O . LEU A 1 165 ? 9.223 -0.741 5.424 1.00 98.06 165 LEU A O 1
ATOM 1315 N N . GLU A 1 166 ? 10.918 -1.956 6.264 1.00 98.50 166 GLU A N 1
ATOM 1316 C CA . GLU A 1 166 ? 11.240 -2.664 5.023 1.00 98.50 166 GLU A CA 1
ATOM 1317 C C . GLU A 1 166 ? 11.374 -4.170 5.254 1.00 98.50 166 GLU A C 1
ATOM 1319 O O . GLU A 1 166 ? 12.070 -4.595 6.174 1.00 98.50 166 GLU A O 1
ATOM 1324 N N . LEU A 1 167 ? 10.765 -4.956 4.367 1.00 98.50 167 LEU A N 1
ATOM 1325 C CA . LEU A 1 167 ? 11.024 -6.382 4.198 1.00 98.50 167 LEU A CA 1
ATOM 1326 C C . LEU A 1 167 ? 11.821 -6.564 2.910 1.00 98.50 167 LEU A C 1
ATOM 1328 O O . LEU A 1 167 ? 11.468 -6.003 1.867 1.00 98.50 167 LEU A O 1
ATOM 1332 N N . ASN A 1 168 ? 12.912 -7.315 2.990 1.00 97.88 168 ASN A N 1
ATOM 1333 C CA . ASN A 1 168 ? 13.903 -7.413 1.929 1.00 97.88 168 ASN A CA 1
ATOM 1334 C C . ASN A 1 168 ? 14.059 -8.858 1.463 1.00 97.88 168 ASN A C 1
ATOM 1336 O O . ASN A 1 168 ? 14.203 -9.756 2.285 1.00 97.88 168 ASN A O 1
ATOM 1340 N N . GLY A 1 169 ? 14.136 -9.056 0.148 1.00 97.62 169 GLY A N 1
ATOM 1341 C CA . GLY A 1 169 ? 14.470 -10.353 -0.430 1.00 97.62 169 GLY A CA 1
ATOM 1342 C C . GLY A 1 169 ? 13.260 -11.226 -0.746 1.00 97.62 169 GLY A C 1
ATOM 1343 O O . GLY A 1 169 ? 12.126 -10.942 -0.366 1.00 97.62 169 GLY A O 1
ATOM 1344 N N . GLU A 1 170 ? 13.533 -12.253 -1.545 1.00 98.12 170 GLU A N 1
ATOM 1345 C CA . GLU A 1 170 ? 12.535 -13.160 -2.113 1.00 98.12 170 GLU A CA 1
ATOM 1346 C C . GLU A 1 170 ? 11.841 -13.991 -1.038 1.00 98.12 170 GLU A C 1
ATOM 1348 O O . GLU A 1 170 ? 10.618 -14.004 -0.990 1.00 98.12 170 GLU A O 1
ATOM 1353 N N . GLU A 1 171 ? 12.604 -14.565 -0.109 1.00 98.31 171 GLU A N 1
ATOM 1354 C CA . GLU A 1 171 ? 12.072 -15.342 1.013 1.00 98.31 171 GLU A CA 1
ATOM 1355 C C . GLU A 1 171 ? 11.022 -14.559 1.819 1.00 98.31 171 GLU A C 1
ATOM 1357 O O . GLU A 1 171 ? 9.923 -15.050 2.069 1.00 98.31 171 GLU A O 1
ATOM 1362 N N . MET A 1 172 ? 11.317 -13.299 2.160 1.00 98.44 172 MET A N 1
ATOM 1363 C CA . MET A 1 172 ? 10.390 -12.454 2.917 1.00 98.44 172 MET A CA 1
ATOM 1364 C C . MET A 1 172 ? 9.157 -12.054 2.108 1.00 98.44 172 MET A C 1
ATOM 1366 O O . MET A 1 172 ? 8.077 -11.912 2.678 1.00 98.44 172 MET A O 1
ATOM 1370 N N . LEU A 1 173 ? 9.295 -11.871 0.791 1.00 98.62 173 LEU A N 1
ATOM 1371 C CA . LEU A 1 173 ? 8.152 -11.618 -0.084 1.00 98.62 173 LEU A CA 1
ATOM 1372 C C . LEU A 1 173 ? 7.249 -12.852 -0.183 1.00 98.62 173 LEU A C 1
ATOM 1374 O O . LEU A 1 173 ? 6.034 -12.710 -0.099 1.00 98.62 173 LEU A O 1
ATOM 1378 N N . GLU A 1 174 ? 7.811 -14.048 -0.336 1.00 98.56 174 GLU A N 1
ATOM 1379 C CA . GLU A 1 174 ? 7.019 -15.279 -0.424 1.00 98.56 174 GLU A CA 1
ATOM 1380 C C . GLU A 1 174 ? 6.313 -15.591 0.897 1.00 98.56 174 GLU A C 1
ATOM 1382 O O . GLU A 1 174 ? 5.107 -15.858 0.911 1.00 98.56 174 GLU A O 1
ATOM 1387 N N . LYS A 1 175 ? 7.020 -15.446 2.025 1.00 98.56 175 LYS A N 1
ATOM 1388 C CA . LYS A 1 175 ? 6.411 -15.529 3.357 1.00 98.56 175 LYS A CA 1
ATOM 1389 C C . LYS A 1 175 ? 5.276 -14.517 3.509 1.00 98.56 175 LYS A C 1
ATOM 1391 O O . LYS A 1 175 ? 4.189 -14.871 3.961 1.00 98.56 175 LYS A O 1
ATOM 1396 N N . TRP A 1 176 ? 5.493 -13.275 3.062 1.00 98.75 176 TRP A N 1
ATOM 1397 C CA . TRP A 1 176 ? 4.458 -12.245 3.094 1.00 98.75 176 TRP A CA 1
ATOM 1398 C C . TRP A 1 176 ? 3.238 -12.689 2.304 1.00 98.75 176 TRP A C 1
ATOM 1400 O O . TRP A 1 176 ? 2.142 -12.640 2.842 1.00 98.75 176 TRP A O 1
ATOM 1410 N N . MET A 1 177 ? 3.403 -13.139 1.061 1.00 98.62 177 MET A N 1
ATOM 1411 C CA . MET A 1 177 ? 2.280 -13.551 0.213 1.00 98.62 177 MET A CA 1
ATOM 1412 C C . MET A 1 177 ? 1.504 -14.745 0.770 1.00 98.62 177 MET A C 1
ATOM 1414 O O . MET A 1 177 ? 0.300 -14.827 0.542 1.00 98.62 177 MET A O 1
ATOM 1418 N N . THR A 1 178 ? 2.177 -15.619 1.515 1.00 98.50 178 THR A N 1
ATOM 1419 C CA . THR A 1 178 ? 1.575 -16.797 2.147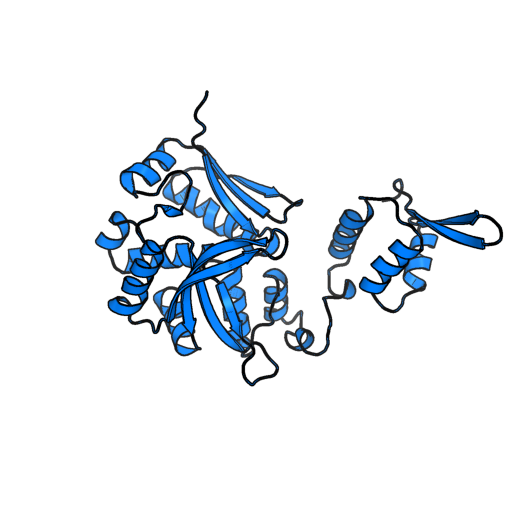 1.00 98.50 178 THR A CA 1
ATOM 1420 C C . THR A 1 178 ? 0.757 -16.413 3.378 1.00 98.50 178 THR A C 1
ATOM 1422 O O . THR A 1 178 ? -0.394 -16.817 3.506 1.00 98.50 178 THR A O 1
ATOM 1425 N N . GLU A 1 179 ? 1.329 -15.616 4.282 1.00 98.31 179 GLU A N 1
ATOM 1426 C CA . GLU A 1 179 ? 0.710 -15.341 5.583 1.00 98.31 179 GLU A CA 1
ATOM 1427 C C . GLU A 1 179 ? -0.169 -14.091 5.601 1.00 98.31 179 GLU A C 1
ATOM 1429 O O . GLU A 1 179 ? -1.210 -14.064 6.256 1.00 98.31 179 GLU A O 1
ATOM 1434 N N . ILE A 1 180 ? 0.259 -13.033 4.910 1.00 98.44 180 ILE A N 1
ATOM 1435 C CA . ILE A 1 180 ? -0.395 -11.724 4.946 1.00 98.44 180 ILE A CA 1
ATOM 1436 C C . ILE A 1 180 ? -0.992 -11.380 3.593 1.00 98.44 180 ILE A C 1
ATOM 1438 O O . ILE A 1 180 ? -2.153 -11.035 3.569 1.00 98.44 180 ILE A O 1
ATOM 1442 N N . GLY A 1 181 ? -0.295 -11.480 2.468 1.00 98.31 181 GLY A N 1
ATOM 1443 C CA . GLY A 1 181 ? -0.836 -11.181 1.140 1.00 98.31 181 GLY A CA 1
ATOM 1444 C C . GLY A 1 181 ? -1.177 -9.703 0.901 1.00 98.31 181 GLY A C 1
ATOM 1445 O O . GLY A 1 181 ? -0.842 -8.818 1.687 1.00 98.31 181 GLY A O 1
ATOM 1446 N N . PHE A 1 182 ? -1.831 -9.439 -0.229 1.00 98.12 182 PHE A N 1
ATOM 1447 C CA . PHE A 1 182 ? -2.371 -8.131 -0.621 1.00 98.12 182 PHE A CA 1
ATOM 1448 C C . PHE A 1 182 ? -3.770 -8.326 -1.208 1.00 98.12 182 PHE A C 1
ATOM 1450 O O . PHE A 1 182 ? -4.035 -9.369 -1.808 1.00 98.12 182 PHE A O 1
ATOM 1457 N N . TYR A 1 183 ? -4.637 -7.320 -1.106 1.00 96.62 183 TYR A N 1
ATOM 1458 C CA . TYR A 1 183 ? -5.867 -7.257 -1.904 1.00 96.62 183 TYR A CA 1
ATOM 1459 C C . TYR A 1 183 ? -5.758 -6.279 -3.074 1.00 96.62 183 TYR A C 1
ATOM 1461 O O . TYR A 1 183 ? -6.499 -6.399 -4.049 1.00 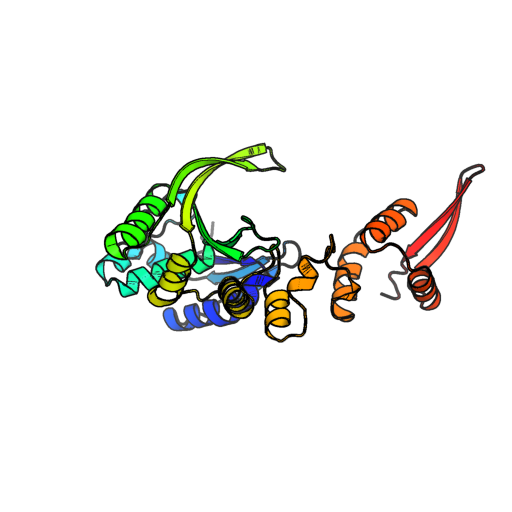96.62 183 TYR A O 1
ATOM 1469 N N . SER A 1 184 ? -4.845 -5.310 -3.008 1.00 95.75 184 SER A N 1
ATOM 1470 C CA . SER A 1 184 ? -4.689 -4.310 -4.057 1.00 95.75 184 SER A CA 1
ATOM 1471 C C . SER A 1 184 ? -4.138 -4.927 -5.344 1.00 95.75 184 SER A C 1
ATOM 1473 O O . SER A 1 184 ? -3.031 -5.482 -5.377 1.00 95.75 184 SER A O 1
ATOM 1475 N N . SER A 1 185 ? -4.867 -4.754 -6.451 1.00 95.94 185 SER A N 1
ATOM 1476 C CA . SER A 1 185 ? -4.439 -5.196 -7.784 1.00 95.94 185 SER A CA 1
ATOM 1477 C C . SER A 1 185 ? -3.102 -4.566 -8.198 1.00 95.94 185 SER A C 1
ATOM 1479 O O . SER A 1 185 ? -2.291 -5.208 -8.873 1.00 95.94 185 SER A O 1
ATOM 1481 N N . LYS A 1 186 ? -2.783 -3.366 -7.695 1.00 96.56 186 LYS A N 1
ATOM 1482 C CA . LYS A 1 186 ? -1.471 -2.717 -7.848 1.00 96.56 186 LYS A CA 1
ATOM 1483 C C . LYS A 1 186 ? -0.319 -3.582 -7.337 1.00 96.56 186 LYS A C 1
ATOM 1485 O O . LYS A 1 186 ? 0.720 -3.659 -7.995 1.00 96.56 186 LYS A O 1
ATOM 1490 N N . HIS A 1 187 ? -0.456 -4.190 -6.161 1.00 98.12 187 HIS A N 1
ATOM 1491 C CA . HIS A 1 187 ? 0.594 -5.027 -5.573 1.00 98.12 187 HIS A CA 1
ATOM 1492 C C . HIS A 1 187 ? 0.565 -6.437 -6.163 1.00 98.12 187 HIS A C 1
ATOM 1494 O O . HIS A 1 187 ? 1.617 -6.947 -6.555 1.00 98.12 187 HIS A O 1
ATOM 1500 N N . LEU A 1 188 ? -0.626 -7.019 -6.327 1.00 98.25 188 LEU A N 1
ATOM 1501 C CA . LEU A 1 188 ? -0.805 -8.367 -6.878 1.00 98.25 188 LEU A CA 1
ATOM 1502 C C . LEU A 1 188 ? -0.254 -8.501 -8.301 1.00 98.25 188 LEU A C 1
ATOM 1504 O O . LEU A 1 188 ? 0.443 -9.469 -8.606 1.00 98.25 188 LEU A O 1
ATOM 1508 N N . THR A 1 189 ? -0.492 -7.513 -9.167 1.00 98.31 189 THR A N 1
ATOM 1509 C CA . THR A 1 189 ? 0.037 -7.532 -10.543 1.00 98.31 189 THR A CA 1
ATOM 1510 C C . THR A 1 189 ? 1.560 -7.437 -10.577 1.00 98.31 189 THR A C 1
ATOM 1512 O O . THR A 1 189 ? 2.195 -8.092 -11.399 1.00 98.31 189 THR A O 1
ATOM 1515 N N . LYS A 1 190 ? 2.175 -6.673 -9.664 1.00 98.56 190 LYS A N 1
ATOM 1516 C CA . LYS A 1 190 ? 3.638 -6.605 -9.536 1.00 98.56 190 LYS A CA 1
ATOM 1517 C C . LYS A 1 190 ? 4.238 -7.932 -9.073 1.00 98.56 190 LYS A C 1
ATOM 1519 O O . LYS A 1 190 ? 5.228 -8.371 -9.653 1.00 98.56 190 LYS A O 1
ATOM 1524 N N . TYR A 1 191 ? 3.642 -8.555 -8.053 1.00 98.69 191 TYR A N 1
ATOM 1525 C CA . TYR A 1 191 ? 4.063 -9.871 -7.570 1.00 98.69 191 TYR A CA 1
ATOM 1526 C C . TYR A 1 191 ? 3.936 -10.921 -8.676 1.00 98.69 191 TYR A C 1
ATOM 1528 O O . TYR A 1 191 ? 4.913 -11.590 -8.993 1.00 98.69 191 TYR A O 1
ATOM 1536 N N . SER A 1 192 ? 2.779 -10.985 -9.339 1.00 98.62 192 SER A N 1
ATOM 1537 C CA . SER A 1 192 ? 2.514 -11.941 -10.422 1.00 98.62 192 SER A CA 1
ATOM 1538 C C . SER A 1 192 ? 3.495 -11.782 -11.582 1.00 98.62 192 SER A C 1
ATOM 1540 O O . SER A 1 192 ? 4.014 -12.766 -12.107 1.00 98.62 192 SER A O 1
ATOM 1542 N N . LEU A 1 193 ? 3.791 -10.538 -11.972 1.00 98.25 193 LEU A N 1
ATOM 1543 C CA . LEU A 1 193 ? 4.735 -10.264 -13.050 1.00 98.25 193 LEU A CA 1
ATOM 1544 C C . LEU A 1 193 ? 6.152 -10.702 -12.672 1.00 98.25 193 LEU A C 1
ATOM 1546 O O . LEU A 1 193 ? 6.823 -11.367 -13.460 1.00 98.25 193 LEU A O 1
ATOM 1550 N N . TRP A 1 194 ? 6.581 -10.388 -11.450 1.00 98.44 194 TRP A N 1
ATOM 1551 C CA . TRP A 1 194 ? 7.864 -10.848 -10.937 1.00 98.44 194 TRP A CA 1
ATOM 1552 C C . TRP A 1 194 ? 7.932 -12.375 -10.839 1.00 98.44 194 TRP A C 1
ATOM 1554 O O . TRP A 1 194 ? 8.919 -12.947 -11.288 1.00 98.44 194 TRP A O 1
ATOM 1564 N N . LYS A 1 195 ? 6.877 -13.045 -10.367 1.00 98.38 195 LYS A N 1
ATOM 1565 C CA . LYS A 1 195 ? 6.824 -14.510 -10.275 1.00 98.38 195 LYS A CA 1
ATOM 1566 C C . LYS A 1 195 ? 6.928 -15.175 -11.651 1.00 98.38 195 LYS A C 1
ATOM 1568 O O . LYS A 1 195 ? 7.596 -16.193 -11.790 1.00 98.38 195 LYS A O 1
ATOM 1573 N N . LYS A 1 196 ? 6.313 -14.575 -12.677 1.00 98.25 196 LYS A N 1
ATOM 1574 C CA . LYS A 1 196 ? 6.320 -15.086 -14.058 1.00 98.25 196 LYS A CA 1
ATOM 1575 C C . LYS A 1 196 ? 7.640 -14.837 -14.796 1.00 98.25 196 LYS A C 1
ATOM 1577 O O . LYS A 1 196 ? 8.097 -15.707 -15.528 1.00 98.25 196 LYS A O 1
ATOM 1582 N N . TYR A 1 197 ? 8.237 -13.652 -14.652 1.00 97.00 197 TYR A N 1
ATOM 1583 C CA . TYR A 1 197 ? 9.390 -13.230 -15.467 1.00 97.00 197 TYR A CA 1
ATOM 1584 C C . TYR A 1 197 ? 10.713 -13.129 -14.696 1.00 97.00 197 TYR A C 1
ATOM 1586 O O . TYR A 1 197 ? 11.759 -12.889 -15.301 1.00 97.00 197 TYR A O 1
ATOM 1594 N N . GLY A 1 198 ? 10.685 -13.262 -13.370 1.00 96.56 198 GLY A N 1
ATOM 1595 C CA . GLY A 1 198 ? 11.821 -13.031 -12.476 1.00 96.56 198 GLY A CA 1
ATOM 1596 C C . GLY A 1 198 ? 12.155 -11.551 -12.252 1.00 96.56 198 GLY A C 1
ATOM 1597 O O . GLY A 1 198 ? 13.166 -11.239 -11.627 1.00 96.56 198 GLY A O 1
ATOM 1598 N N . PHE A 1 199 ? 11.362 -10.615 -12.783 1.00 96.62 199 PHE A N 1
ATOM 1599 C CA . PHE A 1 199 ? 11.528 -9.169 -12.593 1.00 96.62 199 PHE A CA 1
ATOM 1600 C C . PHE A 1 199 ? 10.208 -8.422 -12.824 1.00 96.62 199 PHE A C 1
ATOM 1602 O O . PHE A 1 199 ? 9.299 -8.930 -13.475 1.00 96.62 199 PHE A O 1
ATOM 1609 N N . CYS A 1 200 ? 10.115 -7.186 -12.332 1.00 97.38 200 CYS A N 1
ATOM 1610 C CA . CYS A 1 200 ? 8.988 -6.293 -12.603 1.00 97.38 200 CYS A CA 1
ATOM 1611 C C . CYS A 1 200 ? 9.519 -4.912 -13.016 1.00 97.38 200 CYS A C 1
ATOM 1613 O O . CYS A 1 200 ? 10.189 -4.265 -12.206 1.00 97.38 200 CYS A O 1
ATOM 1615 N N . PRO A 1 201 ? 9.215 -4.413 -14.230 1.00 95.62 201 PRO A N 1
ATOM 1616 C CA . PRO A 1 201 ? 9.663 -3.095 -14.654 1.00 95.62 201 PRO A CA 1
ATOM 1617 C C . PRO A 1 201 ? 9.185 -1.982 -13.716 1.00 95.62 201 PRO A C 1
ATOM 1619 O O . PRO A 1 201 ? 8.045 -1.973 -13.241 1.00 95.62 201 PRO A O 1
ATOM 1622 N N . ALA A 1 202 ? 10.082 -1.036 -13.433 1.00 93.62 202 ALA A N 1
ATOM 1623 C CA . ALA A 1 202 ? 9.787 0.099 -12.571 1.00 93.62 202 ALA A CA 1
ATOM 1624 C C . ALA A 1 202 ? 8.857 1.102 -13.269 1.00 93.62 202 ALA A C 1
ATOM 1626 O O . ALA A 1 202 ? 8.885 1.243 -14.490 1.00 93.62 202 ALA A O 1
ATOM 1627 N N . LYS A 1 203 ? 8.086 1.846 -12.463 1.00 91.69 203 LYS A N 1
ATOM 1628 C CA . LYS A 1 203 ? 7.171 2.911 -12.921 1.00 91.69 203 LYS A CA 1
ATOM 1629 C C . LYS A 1 203 ? 6.122 2.447 -13.944 1.00 91.69 203 LYS A C 1
ATOM 1631 O O . LYS A 1 203 ? 5.676 3.248 -14.751 1.00 91.69 203 LYS A O 1
ATOM 1636 N N . THR A 1 204 ? 5.737 1.176 -13.893 1.00 94.88 204 THR A N 1
ATOM 1637 C CA . THR A 1 204 ? 4.601 0.660 -14.662 1.00 94.88 204 THR A CA 1
ATOM 1638 C C . THR A 1 204 ? 3.285 0.968 -13.956 1.00 94.88 204 THR A C 1
ATOM 1640 O O . THR A 1 204 ? 3.241 1.037 -12.720 1.00 94.88 204 THR A O 1
ATOM 1643 N N . SER A 1 205 ? 2.208 1.117 -14.716 1.00 95.50 205 SER A N 1
ATOM 1644 C CA . SER A 1 205 ? 0.836 1.169 -14.202 1.00 95.50 205 SER A CA 1
ATOM 1645 C C . SER A 1 205 ? 0.225 -0.234 -14.079 1.00 95.50 205 SER A C 1
ATOM 1647 O O . SER A 1 205 ? 0.750 -1.218 -14.607 1.00 95.50 205 SER A O 1
ATOM 1649 N N . THR A 1 206 ? -0.877 -0.362 -13.344 1.00 94.94 206 THR A N 1
ATOM 1650 C CA . THR A 1 206 ? -1.597 -1.638 -13.184 1.00 94.94 206 THR A CA 1
ATOM 1651 C C . THR A 1 206 ? -2.107 -2.187 -14.523 1.00 94.94 206 THR A C 1
ATOM 1653 O O . THR A 1 206 ? -1.826 -3.354 -14.801 1.00 94.94 206 THR A O 1
ATOM 1656 N N . PRO A 1 207 ? -2.722 -1.382 -15.415 1.00 94.75 207 PRO A N 1
ATOM 1657 C CA . PRO A 1 207 ? -3.102 -1.848 -16.751 1.00 94.75 207 PRO A CA 1
ATOM 1658 C C . PRO A 1 207 ? -1.920 -2.330 -17.605 1.00 94.75 207 PRO A C 1
ATOM 1660 O O . PRO A 1 207 ? -2.025 -3.361 -18.263 1.00 94.75 207 PRO A O 1
ATOM 1663 N N . GLU A 1 208 ? -0.773 -1.640 -17.573 1.00 95.44 208 GLU A N 1
ATOM 1664 C CA . GLU A 1 208 ? 0.432 -2.084 -18.298 1.00 95.44 208 GLU A CA 1
ATOM 1665 C C . GLU A 1 208 ? 0.916 -3.449 -17.808 1.00 95.44 208 GLU A C 1
ATOM 1667 O O . GLU A 1 208 ? 1.246 -4.315 -18.616 1.00 95.44 208 GLU A O 1
ATOM 1672 N N . ARG A 1 209 ? 0.929 -3.666 -16.486 1.00 97.00 209 ARG A N 1
ATOM 1673 C CA . ARG A 1 209 ? 1.307 -4.962 -15.909 1.00 97.00 209 ARG A CA 1
ATOM 1674 C C . ARG A 1 209 ? 0.333 -6.069 -16.302 1.00 97.00 209 ARG A C 1
ATOM 1676 O O . ARG A 1 209 ? 0.779 -7.184 -16.548 1.00 97.00 209 ARG A O 1
ATOM 1683 N N . ILE A 1 210 ? -0.963 -5.774 -16.394 1.00 95.75 210 ILE A N 1
ATOM 1684 C CA . ILE A 1 210 ? -1.966 -6.729 -16.887 1.00 95.75 210 ILE A CA 1
ATOM 1685 C C . ILE A 1 210 ? -1.669 -7.096 -18.346 1.00 95.75 210 ILE A C 1
ATOM 1687 O O . ILE A 1 210 ? -1.546 -8.277 -18.656 1.00 95.75 210 ILE A O 1
ATOM 1691 N N . PHE A 1 211 ? -1.426 -6.120 -19.225 1.00 95.31 211 PHE A N 1
ATOM 1692 C CA . PHE A 1 211 ? -1.051 -6.400 -20.618 1.00 95.31 211 PHE A CA 1
ATOM 1693 C C . PHE A 1 211 ? 0.249 -7.199 -20.743 1.00 95.31 211 PHE A C 1
ATOM 1695 O O . PHE A 1 211 ? 0.360 -8.063 -21.614 1.00 95.31 211 PHE A O 1
ATOM 1702 N N . MET A 1 212 ? 1.216 -6.958 -19.858 1.00 96.31 212 MET A N 1
ATOM 1703 C CA . MET A 1 212 ? 2.428 -7.771 -19.772 1.00 96.31 212 MET A CA 1
ATOM 1704 C C . MET A 1 212 ? 2.128 -9.220 -19.370 1.00 96.31 212 MET A C 1
ATOM 1706 O O . MET A 1 212 ? 2.648 -10.155 -19.978 1.00 96.31 212 MET A O 1
ATOM 1710 N N . LEU A 1 213 ? 1.267 -9.427 -18.372 1.00 97.00 213 LEU A N 1
ATOM 1711 C CA . LEU A 1 213 ? 0.853 -10.761 -17.926 1.00 97.00 213 LEU A CA 1
ATOM 1712 C C . LEU A 1 213 ? 0.088 -11.524 -19.015 1.00 97.00 213 LEU A C 1
ATOM 1714 O O . LEU A 1 213 ? 0.307 -12.726 -19.171 1.00 97.00 213 LEU A O 1
ATOM 1718 N N . GLU A 1 214 ? -0.723 -10.822 -19.803 1.00 96.62 214 GLU A N 1
ATOM 1719 C CA . GLU A 1 214 ? -1.470 -11.346 -20.953 1.00 96.62 214 GLU A CA 1
ATOM 1720 C C . GLU A 1 214 ? -0.600 -11.581 -22.203 1.00 96.62 214 GLU A C 1
ATOM 1722 O O . GLU A 1 214 ? -1.091 -12.098 -23.201 1.00 96.62 214 GLU A O 1
ATOM 1727 N N . GLY A 1 215 ? 0.683 -11.198 -22.186 1.00 92.75 215 GLY A N 1
ATOM 1728 C CA . GLY A 1 215 ? 1.584 -11.335 -23.337 1.00 92.75 215 GLY A CA 1
ATOM 1729 C C . GLY A 1 215 ? 1.365 -10.301 -24.449 1.00 92.75 215 GLY A C 1
ATOM 1730 O O . GLY A 1 215 ? 2.006 -10.387 -25.492 1.00 92.75 215 GLY A O 1
ATOM 1731 N N . LYS A 1 216 ? 0.509 -9.297 -24.223 1.00 93.00 216 LYS A N 1
ATOM 1732 C CA . LYS A 1 216 ? 0.251 -8.186 -25.158 1.00 93.00 216 LYS A CA 1
ATOM 1733 C C . LYS A 1 216 ? 1.369 -7.138 -25.161 1.00 93.00 216 LYS A C 1
ATOM 1735 O O . LYS A 1 216 ? 1.450 -6.331 -26.081 1.00 93.00 216 LYS A O 1
ATOM 1740 N N . LEU A 1 217 ? 2.219 -7.131 -24.132 1.00 92.50 217 LEU A N 1
ATOM 1741 C CA . LEU A 1 217 ? 3.358 -6.224 -23.986 1.00 92.50 217 LEU A CA 1
ATOM 1742 C C . LEU A 1 217 ? 4.581 -6.995 -23.463 1.00 92.50 217 LEU A C 1
ATOM 1744 O O . LEU A 1 217 ? 4.499 -7.627 -22.416 1.00 92.50 217 LEU A O 1
ATOM 1748 N N . ASP A 1 218 ? 5.727 -6.935 -24.152 1.00 93.31 218 ASP A N 1
ATOM 1749 C CA . ASP A 1 218 ? 6.971 -7.571 -23.677 1.00 93.31 218 ASP A CA 1
ATOM 1750 C C . ASP A 1 218 ? 7.539 -6.784 -22.478 1.00 93.31 218 ASP A C 1
ATOM 1752 O O . ASP A 1 218 ? 7.950 -5.632 -22.665 1.00 93.31 218 ASP A O 1
ATOM 1756 N N . PRO A 1 219 ? 7.658 -7.367 -21.265 1.00 93.94 219 PRO A N 1
ATOM 1757 C CA . PRO A 1 219 ? 8.242 -6.674 -20.114 1.00 93.94 219 PRO A CA 1
ATOM 1758 C C . PRO A 1 219 ? 9.703 -6.259 -20.333 1.00 93.94 219 PRO A C 1
ATOM 1760 O O . PRO A 1 219 ? 10.179 -5.304 -19.714 1.00 93.94 219 PRO A O 1
ATOM 1763 N N . ARG A 1 220 ? 10.442 -6.960 -21.206 1.00 91.12 220 ARG A N 1
ATOM 1764 C CA . ARG A 1 220 ? 11.846 -6.645 -21.517 1.00 91.12 220 ARG A CA 1
ATOM 1765 C C . ARG A 1 220 ? 11.972 -5.411 -22.403 1.00 91.12 220 ARG A C 1
ATOM 1767 O O . ARG A 1 220 ? 13.008 -4.750 -22.344 1.00 91.12 220 ARG A O 1
ATOM 1774 N N . SER A 1 221 ? 10.936 -5.061 -23.173 1.00 89.44 221 SER A N 1
ATOM 1775 C CA . SER A 1 221 ? 10.918 -3.829 -23.977 1.00 89.44 221 SER A CA 1
ATOM 1776 C C . SER A 1 221 ? 11.160 -2.579 -23.120 1.00 89.44 221 SER A C 1
ATOM 1778 O O . SER A 1 221 ? 11.836 -1.657 -23.567 1.00 89.44 221 SER A O 1
ATOM 1780 N N . TRP A 1 222 ? 10.759 -2.613 -21.841 1.00 85.50 222 TRP A N 1
ATOM 1781 C CA . TRP A 1 222 ? 10.960 -1.535 -20.864 1.00 85.50 222 TRP A CA 1
ATOM 1782 C C . TRP A 1 222 ? 12.429 -1.242 -20.524 1.00 85.50 222 TRP A C 1
ATOM 1784 O O . TRP A 1 222 ? 12.742 -0.218 -19.920 1.00 85.50 222 TRP A O 1
ATOM 1794 N N . TYR A 1 223 ? 13.331 -2.162 -20.870 1.00 81.12 223 TYR A N 1
ATOM 1795 C CA . TYR A 1 223 ? 14.764 -2.077 -20.586 1.00 81.12 223 TYR A CA 1
ATOM 1796 C C . TYR A 1 223 ? 15.624 -1.977 -21.845 1.00 81.12 223 TYR A C 1
ATOM 1798 O O . TYR A 1 223 ? 16.797 -1.627 -21.742 1.00 81.12 223 TYR A O 1
ATOM 1806 N N . LYS A 1 224 ? 15.069 -2.286 -23.025 1.00 67.81 224 LYS A N 1
ATOM 1807 C CA . LYS A 1 224 ? 15.814 -2.312 -24.293 1.00 67.81 224 LYS A CA 1
ATOM 1808 C C . LYS A 1 224 ? 16.203 -0.915 -24.803 1.00 67.81 224 LYS A C 1
ATOM 1810 O O . LYS A 1 224 ? 16.972 -0.823 -25.751 1.00 67.81 224 LYS A O 1
ATOM 1815 N N . SER A 1 225 ? 15.751 0.163 -24.154 1.00 51.62 225 SER A N 1
ATOM 1816 C CA . SER A 1 225 ? 16.080 1.545 -24.533 1.00 51.62 225 SER A CA 1
ATOM 1817 C C . SER A 1 225 ? 15.503 2.553 -23.532 1.00 51.62 225 SER A C 1
ATOM 1819 O O . SER A 1 225 ? 14.561 2.236 -22.813 1.00 51.62 225 SER A O 1
ATOM 1821 N N . ASN A 1 226 ? 16.013 3.790 -23.534 1.00 40.91 226 ASN A N 1
ATOM 1822 C CA . ASN A 1 226 ? 15.379 4.998 -22.978 1.00 40.91 226 ASN A CA 1
ATOM 1823 C C . ASN A 1 226 ? 13.998 5.297 -23.623 1.00 40.91 226 ASN A C 1
ATOM 1825 O O . ASN A 1 226 ? 13.741 6.415 -24.061 1.00 40.91 226 ASN A O 1
ATOM 1829 N N . ILE A 1 227 ? 13.100 4.320 -23.726 1.00 43.56 227 ILE A N 1
ATOM 1830 C CA . ILE A 1 227 ? 11.745 4.507 -24.235 1.00 43.56 227 ILE A CA 1
ATOM 1831 C C . ILE A 1 227 ? 10.876 4.822 -23.022 1.00 43.56 227 ILE A C 1
ATOM 1833 O O . ILE A 1 227 ? 10.378 3.941 -22.325 1.00 43.56 227 ILE A O 1
ATOM 1837 N N . ARG A 1 228 ? 10.687 6.122 -22.759 1.00 41.19 228 ARG A N 1
ATOM 1838 C CA . ARG A 1 228 ? 9.379 6.565 -22.261 1.00 41.19 228 ARG A CA 1
ATOM 1839 C C . ARG A 1 228 ? 8.359 6.008 -23.246 1.00 41.19 228 ARG A C 1
ATOM 1841 O O . ARG A 1 228 ? 8.601 6.160 -24.439 1.00 41.19 228 ARG A O 1
ATOM 1848 N N . MET A 1 229 ? 7.294 5.361 -22.760 1.00 40.50 229 MET A N 1
ATOM 1849 C CA . MET A 1 229 ? 6.189 4.892 -23.603 1.00 40.50 229 MET A CA 1
ATOM 1850 C C . MET A 1 229 ? 5.927 5.911 -24.702 1.00 40.50 229 MET A C 1
ATOM 1852 O O . MET A 1 229 ? 5.517 7.038 -24.409 1.00 40.50 229 MET A O 1
ATOM 1856 N N . THR A 1 230 ? 6.212 5.543 -25.944 1.00 44.41 230 THR A N 1
ATOM 1857 C CA . THR A 1 230 ? 5.817 6.394 -27.043 1.00 44.41 230 THR A CA 1
ATOM 1858 C C . THR A 1 230 ? 4.304 6.245 -27.211 1.00 44.41 230 THR A C 1
ATOM 1860 O O . THR A 1 230 ? 3.745 5.174 -26.926 1.00 44.41 230 THR A O 1
ATOM 1863 N N . PRO A 1 231 ? 3.596 7.316 -27.605 1.00 45.03 231 PRO A N 1
ATOM 1864 C CA . PRO A 1 231 ? 2.155 7.278 -27.828 1.00 45.03 231 PRO A CA 1
ATOM 1865 C C . PRO A 1 231 ? 1.720 6.085 -28.688 1.00 45.03 231 PRO A C 1
ATOM 1867 O O . PRO A 1 231 ? 0.626 5.569 -28.480 1.00 45.03 231 PRO A O 1
ATOM 1870 N N . GLU A 1 232 ? 2.591 5.577 -29.568 1.00 41.38 232 GLU A N 1
ATOM 1871 C CA . GLU A 1 232 ? 2.370 4.395 -30.412 1.00 41.38 232 GLU A CA 1
ATOM 1872 C C . GLU A 1 232 ? 1.899 3.112 -29.703 1.00 41.38 232 GLU A C 1
ATOM 1874 O O . GLU A 1 232 ? 1.306 2.259 -30.364 1.00 41.38 232 GLU A O 1
ATOM 1879 N N . CYS A 1 233 ? 2.104 2.957 -28.392 1.00 42.62 233 CYS A N 1
ATOM 1880 C CA . CYS A 1 233 ? 1.715 1.742 -27.658 1.00 42.62 233 CYS A CA 1
ATOM 1881 C C . CYS A 1 233 ? 0.330 1.813 -26.985 1.00 42.62 233 CYS A C 1
ATOM 1883 O O . CYS A 1 233 ? -0.142 0.812 -26.449 1.00 42.62 233 CYS A O 1
ATOM 1885 N N . MET A 1 234 ? -0.336 2.971 -26.973 1.00 50.06 234 MET A N 1
ATOM 1886 C CA . MET A 1 234 ? -1.694 3.096 -26.419 1.00 50.06 234 MET A CA 1
ATOM 1887 C C . MET A 1 234 ? -2.752 2.751 -27.481 1.00 50.06 234 MET A C 1
ATOM 1889 O O . MET A 1 234 ? -2.499 2.965 -28.664 1.00 50.06 234 MET A O 1
ATOM 1893 N N . PRO A 1 235 ? -3.962 2.293 -27.121 1.00 51.06 235 PRO A N 1
ATOM 1894 C CA . PRO A 1 235 ? -5.083 2.264 -28.060 1.00 51.06 235 PRO A CA 1
ATOM 1895 C C . PRO A 1 235 ? -5.299 3.659 -28.677 1.00 51.06 235 PRO A C 1
ATOM 1897 O O . PRO A 1 235 ? -5.169 4.651 -27.941 1.00 51.06 235 PRO A O 1
ATOM 1900 N N . PRO A 1 236 ? -5.594 3.774 -29.986 1.00 49.72 236 PRO A N 1
ATOM 1901 C CA . PRO A 1 236 ? -5.760 5.063 -30.658 1.00 49.72 236 PRO A CA 1
ATOM 1902 C C . PRO A 1 236 ? -6.705 6.018 -29.918 1.00 49.72 236 PRO A C 1
ATOM 1904 O O . PRO A 1 236 ? -6.373 7.195 -29.770 1.00 49.72 236 PRO A O 1
ATOM 1907 N N . GLU A 1 237 ? -7.803 5.520 -29.334 1.00 54.62 237 GLU A N 1
ATOM 1908 C CA . GLU A 1 237 ? -8.767 6.372 -28.621 1.00 54.62 237 GLU A CA 1
ATOM 1909 C C . GLU A 1 237 ? -8.195 6.967 -27.321 1.00 54.62 237 GLU A C 1
ATOM 1911 O O . GLU A 1 237 ? -8.531 8.090 -26.937 1.00 54.62 237 GLU A O 1
ATOM 1916 N N . LYS A 1 238 ? -7.297 6.244 -26.637 1.00 51.66 238 LYS A N 1
ATOM 1917 C CA . LYS A 1 238 ? -6.635 6.730 -25.413 1.00 51.66 238 LYS A CA 1
ATOM 1918 C C . LYS A 1 238 ? -5.532 7.742 -25.718 1.00 51.66 238 LYS A C 1
ATOM 1920 O O . LYS A 1 238 ? -5.400 8.709 -24.968 1.00 51.66 238 LYS A O 1
ATOM 1925 N N . ARG A 1 239 ? -4.790 7.570 -26.823 1.00 54.69 239 ARG A N 1
ATOM 1926 C CA . A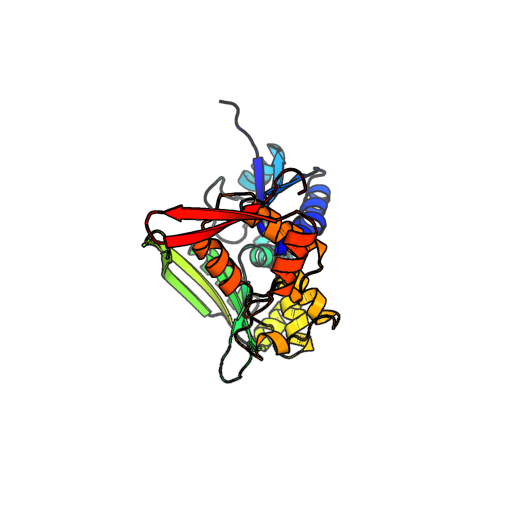RG A 1 239 ? -3.832 8.589 -27.311 1.00 54.69 239 ARG A CA 1
ATOM 1927 C C . ARG A 1 239 ? -4.551 9.888 -27.613 1.00 54.69 239 ARG A C 1
ATOM 1929 O O . ARG A 1 239 ? -4.095 10.947 -27.194 1.00 54.69 239 ARG A O 1
ATOM 1936 N N . PHE A 1 240 ? -5.677 9.770 -28.317 1.00 51.72 240 PHE A N 1
ATOM 1937 C CA . PHE A 1 240 ? -6.480 10.901 -28.747 1.00 51.72 240 PHE A CA 1
ATOM 1938 C C . PHE A 1 240 ? -6.960 11.703 -27.538 1.00 51.72 240 PHE A C 1
ATOM 1940 O O . PHE A 1 240 ? -6.601 12.867 -27.413 1.00 51.72 240 PHE A O 1
ATOM 1947 N N . LYS A 1 241 ? -7.597 11.048 -26.557 1.00 57.03 241 LYS A N 1
ATOM 1948 C CA . LYS A 1 241 ? -8.047 11.701 -25.314 1.00 57.03 241 LYS A CA 1
ATOM 1949 C C . LYS A 1 241 ? -6.917 12.322 -24.487 1.00 57.03 241 LYS A C 1
ATOM 1951 O O . LYS A 1 241 ? -7.123 13.342 -23.833 1.00 57.03 241 LYS A O 1
ATOM 1956 N N . MET A 1 242 ? -5.727 11.717 -24.467 1.00 54.88 242 MET A N 1
ATOM 1957 C CA . MET A 1 242 ? -4.585 12.248 -23.712 1.00 54.88 242 MET A CA 1
ATOM 1958 C C . MET A 1 242 ? -4.002 13.508 -24.369 1.00 54.88 242 MET A C 1
ATOM 1960 O O . MET A 1 242 ? -3.705 14.485 -23.676 1.00 54.88 242 MET A O 1
ATOM 1964 N N . LEU A 1 243 ? -3.869 13.500 -25.698 1.00 52.50 243 LEU A N 1
ATOM 1965 C CA . LEU A 1 243 ? -3.391 14.641 -26.482 1.00 52.50 243 LEU A CA 1
ATOM 1966 C C . LEU A 1 243 ? -4.414 15.777 -26.485 1.00 52.50 243 LEU A C 1
ATOM 1968 O O . LEU A 1 243 ? -4.054 16.917 -26.213 1.00 52.50 243 LEU A O 1
ATOM 1972 N N . GLU A 1 244 ? -5.686 15.454 -26.691 1.00 51.44 244 GLU A N 1
ATOM 1973 C CA . GLU A 1 244 ? -6.815 16.382 -26.648 1.00 51.44 244 GLU A CA 1
ATOM 1974 C C . GLU A 1 244 ? -6.857 17.142 -25.313 1.00 51.44 244 GLU A C 1
ATOM 1976 O O . GLU A 1 244 ? -6.857 18.371 -25.288 1.00 51.44 244 GLU A O 1
ATOM 1981 N N . LYS A 1 245 ? -6.735 16.434 -24.184 1.00 55.00 245 LYS A N 1
ATOM 1982 C CA . LYS A 1 245 ? -6.721 17.041 -22.843 1.00 55.00 245 LYS A CA 1
ATOM 1983 C C . LYS A 1 245 ? -5.497 17.930 -22.574 1.00 55.00 245 LYS A C 1
ATOM 1985 O O . LYS A 1 245 ? -5.571 18.835 -21.746 1.00 55.00 245 LYS A O 1
ATOM 1990 N N . THR A 1 246 ? -4.378 17.673 -23.250 1.00 51.03 246 THR A N 1
ATOM 1991 C CA . THR A 1 246 ? -3.123 18.433 -23.097 1.00 51.03 246 THR A CA 1
ATOM 1992 C C . THR A 1 246 ? -3.091 19.664 -24.012 1.00 51.03 246 THR A C 1
ATOM 1994 O O . THR A 1 246 ? -2.549 20.701 -23.634 1.00 51.03 246 THR A O 1
ATOM 1997 N N . LEU A 1 247 ? -3.698 19.564 -25.199 1.00 50.06 247 LEU A N 1
ATOM 1998 C CA . LEU A 1 247 ? -3.680 20.590 -26.244 1.00 50.06 247 LEU A CA 1
ATOM 1999 C C . LEU A 1 247 ? -4.855 21.574 -26.151 1.00 50.06 247 LEU A C 1
ATOM 2001 O O . LEU A 1 247 ? -4.678 22.741 -26.488 1.00 50.06 247 LEU A O 1
ATOM 2005 N N . LEU A 1 248 ? -6.016 21.163 -25.626 1.00 49.16 248 LEU A N 1
ATOM 2006 C CA . LEU A 1 248 ? -7.181 22.044 -25.426 1.00 49.16 248 LEU A CA 1
ATOM 2007 C C . LEU A 1 248 ? -6.965 23.148 -24.371 1.00 49.16 248 LEU A C 1
ATOM 2009 O O . LEU A 1 248 ? -7.843 23.981 -24.166 1.00 49.16 248 LEU A O 1
ATOM 2013 N N . ALA A 1 249 ? -5.816 23.174 -23.690 1.00 46.16 249 ALA A N 1
ATOM 2014 C CA . ALA A 1 249 ? -5.581 24.074 -22.567 1.00 46.16 249 ALA A CA 1
ATOM 2015 C C . ALA A 1 249 ? -4.902 25.416 -22.920 1.00 46.16 249 ALA A C 1
ATOM 2017 O O . ALA A 1 249 ? -4.986 26.323 -22.090 1.00 46.16 249 ALA A O 1
ATOM 2018 N N . LYS A 1 250 ? -4.227 25.588 -24.076 1.00 51.50 250 LYS A N 1
ATOM 2019 C CA . LYS A 1 250 ? -3.473 26.826 -24.418 1.00 51.50 250 LYS A CA 1
ATOM 2020 C C . LYS A 1 250 ? -3.254 27.047 -25.926 1.00 51.50 250 LYS A C 1
ATOM 2022 O O . LYS A 1 250 ? -3.210 26.100 -26.701 1.00 51.50 250 LYS A O 1
ATOM 2027 N N . GLU A 1 251 ? -3.036 28.306 -26.327 1.00 51.91 251 GLU A N 1
ATOM 2028 C CA . GLU A 1 251 ? -2.363 28.635 -27.595 1.00 51.91 251 GLU A CA 1
ATOM 2029 C C . GLU A 1 251 ? -0.859 28.336 -27.487 1.00 51.91 251 GLU A C 1
ATOM 2031 O O . GLU A 1 251 ? -0.244 28.651 -26.469 1.00 51.91 251 GLU A O 1
ATOM 2036 N N . PHE A 1 252 ? -0.253 27.785 -28.542 1.00 55.31 252 PHE A N 1
ATOM 2037 C CA . PHE A 1 252 ? 1.175 27.456 -28.574 1.00 55.31 252 PHE A CA 1
ATOM 2038 C C . PHE A 1 252 ? 1.881 28.148 -29.747 1.00 55.31 252 PHE A C 1
ATOM 2040 O O . PHE A 1 252 ? 1.323 28.305 -30.839 1.00 55.31 252 PHE A O 1
ATOM 2047 N N . SER A 1 253 ? 3.131 28.558 -29.543 1.00 56.31 253 SER A N 1
ATOM 2048 C CA . SER A 1 253 ? 4.021 29.021 -30.611 1.00 56.31 253 SER A CA 1
ATOM 2049 C C . SER A 1 253 ? 4.581 27.852 -31.430 1.00 56.31 253 SER A C 1
ATOM 2051 O O . SER A 1 253 ? 4.640 26.712 -30.972 1.00 56.31 253 SER A O 1
ATOM 2053 N N . SER A 1 254 ? 5.070 28.131 -32.643 1.00 47.84 254 SER A N 1
ATOM 2054 C CA . SER A 1 254 ? 5.670 27.121 -33.531 1.00 47.84 254 SER A CA 1
ATOM 2055 C C . SER A 1 254 ? 6.847 26.373 -32.892 1.00 47.84 254 SER A C 1
ATOM 2057 O O . SER A 1 254 ? 7.090 25.219 -33.227 1.00 47.84 254 SER A O 1
ATOM 2059 N N . HIS A 1 255 ? 7.567 27.020 -31.969 1.00 49.72 255 HIS A N 1
ATOM 2060 C CA . HIS A 1 255 ? 8.667 26.413 -31.224 1.00 49.72 255 HIS A CA 1
ATOM 2061 C C . HIS A 1 255 ? 8.165 25.534 -30.069 1.00 49.72 255 HIS A C 1
ATOM 2063 O O . HIS A 1 255 ? 8.689 24.449 -29.878 1.00 49.72 255 HIS A O 1
ATOM 2069 N N . GLU A 1 256 ? 7.116 25.934 -29.345 1.00 51.25 256 GLU A N 1
ATOM 2070 C CA . GLU A 1 256 ? 6.522 25.117 -28.271 1.00 51.25 256 GLU A CA 1
ATOM 2071 C C . GLU A 1 256 ? 5.819 23.875 -28.814 1.00 51.25 256 GLU A C 1
ATOM 2073 O O . GLU A 1 256 ? 5.935 22.804 -28.226 1.00 51.25 256 GLU A O 1
ATOM 2078 N N . VAL A 1 257 ? 5.155 23.997 -29.967 1.00 52.25 257 VAL A N 1
ATOM 2079 C CA . VAL A 1 257 ? 4.618 22.849 -30.706 1.00 52.25 257 VAL A CA 1
ATOM 2080 C C . VAL A 1 257 ? 5.760 21.933 -31.141 1.00 52.25 257 VAL A C 1
ATOM 2082 O O . VAL A 1 257 ? 5.689 20.733 -30.906 1.00 52.25 257 VAL A O 1
ATOM 2085 N N . ALA A 1 258 ? 6.843 22.483 -31.702 1.00 45.97 258 ALA A N 1
ATOM 2086 C CA . ALA A 1 258 ? 8.011 21.693 -32.084 1.00 45.97 258 ALA A CA 1
ATOM 2087 C C . ALA A 1 258 ? 8.662 20.987 -30.882 1.00 45.97 258 ALA A C 1
ATOM 2089 O O . ALA A 1 258 ? 8.987 19.819 -31.001 1.00 45.97 258 ALA A O 1
ATOM 2090 N N . THR A 1 259 ? 8.781 21.634 -29.721 1.00 48.31 259 THR A N 1
ATOM 2091 C CA . THR A 1 259 ? 9.368 21.057 -28.497 1.00 48.31 259 THR A CA 1
ATOM 2092 C C . THR A 1 259 ? 8.444 20.033 -27.827 1.00 48.31 259 THR A C 1
ATOM 2094 O O . THR A 1 259 ? 8.905 18.984 -27.380 1.00 48.31 259 THR A O 1
ATOM 2097 N N . ALA A 1 260 ? 7.131 20.280 -27.786 1.00 49.25 260 ALA A N 1
ATOM 2098 C CA . ALA A 1 260 ? 6.146 19.310 -27.298 1.00 49.25 260 ALA A CA 1
ATOM 2099 C C . ALA A 1 260 ? 6.079 18.064 -28.200 1.00 49.25 260 ALA A C 1
ATOM 2101 O O . ALA A 1 260 ? 5.883 16.951 -27.710 1.00 49.25 260 ALA A O 1
ATOM 2102 N N . LEU A 1 261 ? 6.300 18.245 -29.505 1.00 46.88 261 LEU A N 1
ATOM 2103 C CA . LEU A 1 261 ? 6.390 17.168 -30.488 1.00 46.88 261 LEU A CA 1
ATOM 2104 C C . LEU A 1 261 ? 7.770 16.490 -30.515 1.00 46.88 261 LEU A C 1
ATOM 2106 O O . LEU A 1 261 ? 7.827 15.289 -30.752 1.00 46.88 261 LEU A O 1
ATOM 2110 N N . ASP A 1 262 ? 8.861 17.189 -30.193 1.00 43.84 262 ASP A N 1
ATOM 2111 C CA . ASP A 1 262 ? 10.206 16.606 -30.035 1.00 43.84 262 ASP A CA 1
ATOM 2112 C C . ASP A 1 262 ? 10.261 15.671 -28.811 1.00 43.84 262 ASP A C 1
ATOM 2114 O O . ASP A 1 262 ? 10.899 14.619 -28.840 1.00 43.84 262 ASP A O 1
ATOM 2118 N N . ILE A 1 263 ? 9.469 15.975 -27.772 1.00 45.22 263 ILE A N 1
ATOM 2119 C CA . ILE A 1 263 ? 9.183 15.062 -26.650 1.00 45.22 263 ILE A CA 1
ATOM 2120 C C . ILE A 1 263 ? 8.316 13.862 -27.094 1.00 45.22 263 ILE A C 1
ATOM 2122 O O . ILE A 1 263 ? 8.343 12.818 -26.439 1.00 45.22 263 ILE A O 1
ATOM 2126 N N . SER A 1 264 ? 7.577 13.981 -28.203 1.00 43.09 264 SER A N 1
ATOM 2127 C CA . SER A 1 264 ? 6.628 12.973 -28.689 1.00 43.09 264 SER A CA 1
ATOM 2128 C C . SER A 1 264 ? 7.134 12.089 -29.830 1.00 43.09 264 SER A C 1
ATOM 2130 O O . SER A 1 264 ? 6.528 11.037 -29.995 1.00 43.09 264 SER A O 1
ATOM 2132 N N . THR A 1 265 ? 8.171 12.447 -30.598 1.00 39.25 265 THR A N 1
ATOM 2133 C CA . THR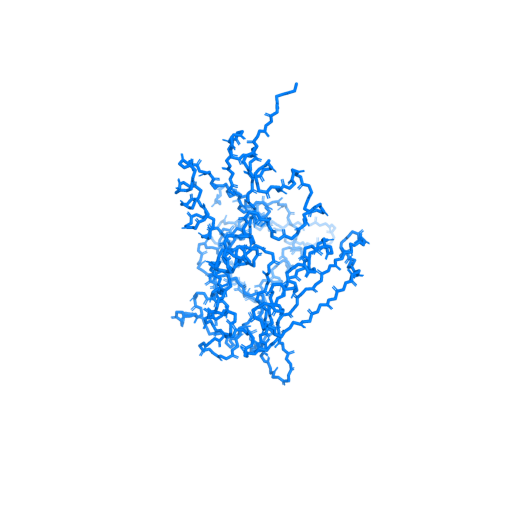 A 1 265 ? 9.083 11.544 -31.346 1.00 39.25 265 THR A CA 1
ATOM 2134 C C . THR A 1 265 ? 9.912 12.320 -32.373 1.00 39.25 265 THR A C 1
ATOM 2136 O O . THR A 1 265 ? 9.411 13.150 -33.132 1.00 39.25 265 THR A O 1
ATOM 2139 N N . LYS A 1 266 ? 11.183 11.931 -32.520 1.00 39.81 266 LYS A N 1
ATOM 2140 C CA . LYS A 1 266 ? 11.902 12.099 -33.787 1.00 39.81 266 LYS A CA 1
ATOM 2141 C C . LYS A 1 266 ? 11.086 11.437 -34.914 1.00 39.81 266 LYS A C 1
ATOM 2143 O O . LYS A 1 266 ? 11.111 10.218 -35.029 1.00 39.81 266 LYS A O 1
ATOM 2148 N N . ARG A 1 267 ? 10.489 12.273 -35.775 1.00 49.25 267 ARG A N 1
ATOM 2149 C CA . ARG A 1 267 ? 9.851 12.003 -37.088 1.00 49.25 267 ARG A CA 1
ATOM 2150 C C . ARG A 1 267 ? 8.376 11.572 -37.086 1.00 49.25 267 ARG A C 1
ATOM 2152 O O . ARG A 1 267 ? 8.068 10.406 -36.896 1.00 49.25 267 ARG A O 1
ATOM 2159 N N . SER A 1 268 ? 7.516 12.467 -37.582 1.00 50.94 268 SER A N 1
ATOM 2160 C CA . SER A 1 268 ? 6.641 12.162 -38.729 1.00 50.94 268 SER A CA 1
ATOM 2161 C C . SER A 1 268 ? 6.038 13.447 -39.325 1.00 50.94 268 SER A C 1
ATOM 2163 O O . SER A 1 268 ? 5.102 14.031 -38.782 1.00 50.94 268 SER A O 1
ATOM 2165 N N . ASN A 1 269 ? 6.559 13.879 -40.481 1.00 53.00 269 ASN A N 1
ATOM 2166 C CA . ASN A 1 269 ? 5.921 14.906 -41.320 1.00 53.00 269 ASN A CA 1
ATOM 2167 C C . ASN A 1 269 ? 4.553 14.439 -41.861 1.00 53.00 269 ASN A C 1
ATOM 2169 O O . ASN A 1 269 ? 3.731 15.266 -42.252 1.00 53.00 269 ASN A O 1
ATOM 2173 N N . GLU A 1 270 ? 4.290 13.129 -41.862 1.00 53.66 270 GLU A N 1
ATOM 2174 C CA . GLU A 1 270 ? 3.025 12.545 -42.313 1.00 53.66 270 GLU A CA 1
ATOM 2175 C C . GLU A 1 270 ? 1.894 12.826 -41.323 1.00 53.66 270 GLU A C 1
ATOM 2177 O O . GLU A 1 270 ? 0.783 13.113 -41.747 1.00 53.66 270 GLU A O 1
ATOM 2182 N N . LEU A 1 271 ? 2.175 12.848 -40.017 1.00 58.72 271 LEU A N 1
ATOM 2183 C CA . LEU A 1 271 ? 1.181 13.156 -38.982 1.00 58.72 271 LEU A CA 1
ATOM 2184 C C . LEU A 1 271 ? 0.690 14.608 -39.083 1.00 58.72 271 LEU A C 1
ATOM 2186 O O . LEU A 1 271 ? -0.509 14.873 -39.011 1.00 58.72 271 LEU A O 1
ATOM 2190 N N . LEU A 1 272 ? 1.611 15.544 -39.342 1.00 59.56 272 LEU A N 1
ATOM 2191 C CA . LEU A 1 272 ? 1.277 16.946 -39.609 1.00 59.56 272 LEU A CA 1
ATOM 2192 C C . LEU A 1 272 ? 0.481 17.109 -40.906 1.00 59.56 272 LEU A C 1
ATOM 2194 O O . LEU A 1 272 ? -0.486 17.872 -40.938 1.00 59.56 272 LEU A O 1
ATOM 2198 N N . LYS A 1 273 ? 0.864 16.381 -41.961 1.00 62.28 273 LYS A N 1
ATOM 2199 C CA . LYS A 1 273 ? 0.136 16.365 -43.234 1.00 62.28 273 LYS A CA 1
ATOM 2200 C C . LYS A 1 273 ? -1.287 15.833 -43.037 1.00 62.28 273 LYS A C 1
ATOM 2202 O O . LYS A 1 273 ? -2.234 16.505 -43.428 1.00 62.28 273 LYS A O 1
ATOM 2207 N N . MET A 1 274 ? -1.444 14.729 -42.312 1.00 63.22 274 MET A N 1
ATOM 2208 C CA . MET A 1 274 ? -2.733 14.099 -42.032 1.00 63.22 274 MET A CA 1
ATOM 2209 C C . MET A 1 274 ? -3.646 14.990 -41.173 1.00 63.22 274 MET A C 1
ATOM 2211 O O . MET A 1 274 ? -4.843 15.096 -41.437 1.00 63.22 274 MET A O 1
ATOM 2215 N N . TRP A 1 275 ? -3.115 15.680 -40.160 1.00 72.06 275 TRP A N 1
ATOM 2216 C CA . TRP A 1 275 ? -3.897 16.624 -39.346 1.00 72.06 275 TRP A CA 1
ATOM 2217 C C . TRP A 1 275 ? -4.307 17.887 -40.110 1.00 72.06 275 TRP A C 1
ATOM 2219 O O . TRP A 1 275 ? -5.394 18.420 -39.873 1.00 72.06 275 TRP A O 1
ATOM 2229 N N . HIS A 1 276 ? -3.466 18.355 -41.033 1.00 70.50 276 HIS A N 1
ATOM 2230 C CA . HIS A 1 276 ? -3.805 19.455 -41.932 1.00 70.50 276 HIS A CA 1
ATOM 2231 C C . HIS A 1 276 ? -4.871 19.037 -42.957 1.00 70.50 276 HIS A C 1
ATOM 2233 O O . HIS A 1 276 ? -5.862 19.742 -43.127 1.00 70.50 276 HIS A O 1
ATOM 2239 N N . GLU A 1 277 ? -4.717 17.872 -43.591 1.00 73.50 277 GLU A N 1
ATOM 2240 C CA . GLU A 1 277 ? -5.666 17.329 -44.577 1.00 73.50 277 GLU A CA 1
ATOM 2241 C C . GLU A 1 277 ? -7.055 17.084 -43.977 1.00 73.50 277 GLU A C 1
ATOM 2243 O O . GLU A 1 277 ? -8.062 17.413 -44.597 1.00 73.50 277 GLU A O 1
ATOM 2248 N N . ASN A 1 278 ? -7.128 16.608 -42.731 1.00 70.25 278 ASN A N 1
ATOM 2249 C CA . ASN A 1 278 ? -8.403 16.423 -42.031 1.00 70.25 278 ASN A CA 1
ATOM 2250 C C . ASN A 1 278 ? -8.971 17.728 -41.423 1.00 70.25 278 ASN A C 1
ATOM 2252 O O . ASN A 1 278 ? -10.087 17.758 -40.894 1.00 70.25 278 ASN A O 1
ATOM 2256 N N . GLY A 1 279 ? -8.243 18.845 -41.528 1.00 75.31 279 GLY A N 1
ATOM 2257 C CA . GLY A 1 279 ? -8.690 20.174 -41.102 1.00 75.31 279 GLY A CA 1
ATOM 2258 C C . GLY A 1 279 ? -8.634 20.434 -39.593 1.00 75.31 279 GLY A C 1
ATOM 2259 O O . GLY A 1 279 ? -9.198 21.431 -39.137 1.00 75.31 279 GLY A O 1
ATOM 2260 N N . PHE A 1 280 ? -7.957 19.574 -38.827 1.00 66.38 280 PHE A N 1
ATOM 2261 C CA . PHE A 1 280 ? -7.707 19.776 -37.395 1.00 66.38 280 PHE A CA 1
ATOM 2262 C C . PHE A 1 280 ? -6.695 20.896 -37.149 1.00 66.38 280 PHE A C 1
ATOM 2264 O O . PHE A 1 280 ? -6.773 21.594 -36.140 1.00 66.38 280 PHE A O 1
ATOM 2271 N N . LEU A 1 281 ? -5.774 21.098 -38.093 1.00 73.50 281 LEU A N 1
ATOM 2272 C CA . LEU A 1 281 ? -4.767 22.150 -38.066 1.00 73.50 281 LEU A CA 1
ATOM 2273 C C . LEU A 1 281 ? -4.951 23.115 -39.234 1.00 73.50 281 LEU A C 1
ATOM 2275 O O . LEU A 1 281 ? -5.020 22.705 -40.388 1.00 73.50 281 LEU A O 1
ATOM 2279 N N . SER A 1 282 ? -4.934 24.410 -38.937 1.00 74.06 282 SER A N 1
ATOM 2280 C CA . SER A 1 282 ? -4.770 25.465 -39.935 1.00 74.06 282 SER A CA 1
ATOM 2281 C C . SER A 1 282 ? -3.356 26.037 -39.851 1.00 74.06 282 SER A C 1
ATOM 2283 O O . SER A 1 282 ? -2.807 26.228 -38.763 1.00 74.06 282 SER A O 1
ATOM 2285 N N . ARG A 1 283 ? -2.732 26.286 -41.004 1.00 73.69 283 ARG A N 1
ATOM 2286 C CA . ARG A 1 283 ? -1.391 26.871 -41.092 1.00 73.69 283 ARG A CA 1
ATOM 2287 C C . ARG A 1 283 ? -1.518 28.341 -41.477 1.00 73.69 283 ARG A C 1
ATOM 2289 O O . ARG A 1 283 ? -2.012 28.656 -42.554 1.00 73.69 283 ARG A O 1
ATOM 2296 N N . LYS A 1 284 ? -1.049 29.242 -40.617 1.00 77.50 284 LYS A N 1
ATOM 2297 C CA . LYS A 1 284 ? -1.045 30.690 -40.854 1.00 77.50 284 LYS A CA 1
ATOM 2298 C C . LYS A 1 284 ? 0.394 31.185 -40.965 1.00 77.50 284 LYS A C 1
ATOM 2300 O O . LYS A 1 284 ? 1.221 30.884 -40.109 1.00 77.50 284 LYS A O 1
ATOM 2305 N N . LEU A 1 285 ? 0.720 31.914 -42.028 1.00 71.62 285 LEU A N 1
ATOM 2306 C CA . LEU A 1 285 ? 2.023 32.566 -42.147 1.00 71.62 285 LEU A CA 1
ATOM 2307 C C . LEU A 1 285 ? 1.992 33.876 -41.353 1.00 71.62 285 LEU A C 1
ATOM 2309 O O . LEU A 1 285 ? 1.152 34.731 -41.615 1.00 71.62 285 LEU A O 1
ATOM 2313 N N . GLU A 1 286 ? 2.905 34.036 -40.403 1.00 78.56 286 GLU A N 1
ATOM 2314 C CA . GLU A 1 286 ? 3.080 35.262 -39.629 1.00 78.56 286 GLU A CA 1
ATOM 2315 C C . GLU A 1 286 ? 4.431 35.890 -39.991 1.00 78.56 286 GLU A C 1
ATOM 2317 O O . GLU A 1 286 ? 5.477 35.236 -39.936 1.00 78.56 286 GLU A O 1
ATOM 2322 N N . ARG A 1 287 ? 4.414 37.161 -40.401 1.00 72.19 287 ARG A N 1
ATOM 2323 C CA . ARG A 1 287 ? 5.623 37.934 -40.708 1.00 72.19 287 ARG A CA 1
ATOM 2324 C C . ARG A 1 287 ? 5.851 38.971 -39.617 1.00 72.19 287 ARG A C 1
ATOM 2326 O O . ARG A 1 287 ? 4.953 39.751 -39.316 1.00 72.19 287 ARG A O 1
ATOM 2333 N N . ARG A 1 288 ? 7.058 38.994 -39.049 1.00 66.19 288 ARG A N 1
ATOM 2334 C CA . ARG A 1 288 ? 7.527 40.062 -38.157 1.00 66.19 288 ARG A CA 1
ATOM 2335 C C . ARG A 1 288 ? 8.870 40.570 -38.669 1.00 66.19 288 ARG A C 1
ATOM 2337 O O . ARG A 1 288 ? 9.878 39.872 -38.572 1.00 66.19 288 ARG A O 1
ATOM 2344 N N . GLY A 1 289 ? 8.865 41.776 -39.233 1.00 80.94 289 GLY A N 1
ATOM 2345 C CA . GLY A 1 289 ? 10.028 42.336 -39.923 1.00 80.94 289 GLY A CA 1
ATOM 2346 C C . GLY A 1 289 ? 10.437 41.476 -41.123 1.00 80.94 289 GLY A C 1
ATOM 2347 O O . GLY A 1 289 ? 9.587 41.034 -41.895 1.00 80.94 289 GLY A O 1
ATOM 2348 N N . SER A 1 290 ? 11.733 41.198 -41.254 1.00 70.94 290 SER A N 1
ATOM 2349 C CA . SER A 1 290 ? 12.301 40.350 -42.312 1.00 70.94 290 SER A CA 1
ATOM 2350 C C . SER A 1 290 ? 12.120 38.842 -42.081 1.00 70.94 290 SER A C 1
ATOM 2352 O O . SER A 1 290 ? 12.492 38.045 -42.939 1.00 70.94 290 SER A O 1
ATOM 2354 N N . ILE A 1 291 ? 11.540 38.422 -40.949 1.00 59.06 291 ILE A N 1
ATOM 2355 C CA . ILE A 1 291 ? 11.409 37.007 -40.585 1.00 59.06 291 ILE A CA 1
ATOM 2356 C C . ILE A 1 291 ? 9.963 36.544 -40.787 1.00 59.06 291 ILE A C 1
ATOM 2358 O O . ILE A 1 291 ? 9.021 37.090 -40.206 1.00 59.06 291 ILE A O 1
ATOM 2362 N N . ALA A 1 292 ? 9.794 35.482 -41.576 1.00 68.56 292 ALA A N 1
ATOM 2363 C CA . ALA A 1 292 ? 8.523 34.794 -41.764 1.00 68.56 292 ALA A CA 1
ATOM 2364 C C . ALA A 1 292 ? 8.523 33.461 -40.999 1.00 68.56 292 ALA A C 1
ATOM 2366 O O . ALA A 1 292 ? 9.447 32.659 -41.137 1.00 68.56 292 ALA A O 1
ATOM 2367 N N . LYS A 1 293 ? 7.486 33.209 -40.195 1.00 68.19 293 LYS A N 1
ATOM 2368 C CA . LYS A 1 293 ? 7.282 31.943 -39.474 1.00 68.19 293 LYS A CA 1
ATOM 2369 C C . LYS A 1 293 ? 5.878 31.418 -39.738 1.00 68.19 293 LYS A C 1
ATOM 2371 O O . LYS A 1 293 ? 4.930 32.181 -39.867 1.00 68.19 293 LYS A O 1
ATOM 2376 N N . PHE A 1 294 ? 5.728 30.101 -39.804 1.00 64.25 294 PHE A N 1
ATOM 2377 C CA . PHE A 1 294 ? 4.408 29.480 -39.868 1.00 64.25 294 PHE A CA 1
ATOM 2378 C C . PHE A 1 294 ? 3.910 29.188 -38.456 1.00 64.25 294 PHE A C 1
ATOM 2380 O O . PHE A 1 294 ? 4.584 28.481 -37.706 1.00 64.25 294 PHE A O 1
ATOM 2387 N N . LYS A 1 295 ? 2.741 29.717 -38.100 1.00 68.06 295 LYS A N 1
ATOM 2388 C CA . LYS A 1 295 ? 1.998 29.392 -36.881 1.00 68.06 295 LYS A CA 1
ATOM 2389 C C . LYS A 1 295 ? 0.924 28.364 -37.236 1.00 68.06 295 LYS A C 1
ATOM 2391 O O . LYS A 1 295 ? 0.196 28.536 -38.212 1.00 68.06 295 LYS A O 1
ATOM 2396 N N . TYR A 1 296 ? 0.844 27.287 -36.467 1.00 66.19 296 TYR A N 1
ATOM 2397 C CA . TYR A 1 296 ? -0.200 26.277 -36.615 1.00 66.19 296 TYR A CA 1
ATOM 2398 C C . TYR A 1 296 ? -1.261 26.522 -35.547 1.00 66.19 296 TYR A C 1
ATOM 2400 O O . TYR A 1 296 ? -0.923 26.713 -34.381 1.00 66.19 296 TYR A O 1
ATOM 2408 N N . VAL A 1 297 ? -2.528 26.564 -35.948 1.00 70.25 297 VAL A N 1
ATOM 2409 C CA . VAL A 1 297 ? -3.661 26.831 -35.056 1.00 70.25 297 VAL A CA 1
ATOM 2410 C C . VAL A 1 297 ? -4.636 25.668 -35.158 1.00 70.25 297 VAL A C 1
ATOM 2412 O O . VAL A 1 297 ? -5.098 25.343 -36.255 1.00 70.25 297 VAL A O 1
ATOM 2415 N N . PHE A 1 298 ? -4.942 25.044 -34.022 1.00 67.56 298 PHE A N 1
ATOM 2416 C CA . PHE A 1 298 ? -5.935 23.977 -33.956 1.00 67.56 298 PHE A CA 1
ATOM 2417 C C . PHE A 1 298 ? -7.347 24.539 -34.129 1.00 67.56 298 PHE A C 1
ATOM 2419 O O . PHE A 1 298 ? -7.731 25.514 -33.482 1.00 67.56 298 PHE A O 1
ATOM 2426 N N . ASN A 1 299 ? -8.126 23.914 -35.006 1.00 66.88 299 ASN A N 1
ATOM 2427 C CA . ASN A 1 299 ? -9.516 24.284 -35.238 1.00 66.88 299 ASN A CA 1
ATOM 2428 C C . ASN A 1 299 ? -10.414 23.630 -34.183 1.00 66.88 299 ASN A C 1
ATOM 2430 O O . ASN A 1 299 ? -10.897 22.518 -34.375 1.00 66.88 299 ASN A O 1
ATOM 2434 N N . ALA A 1 300 ? -10.700 24.351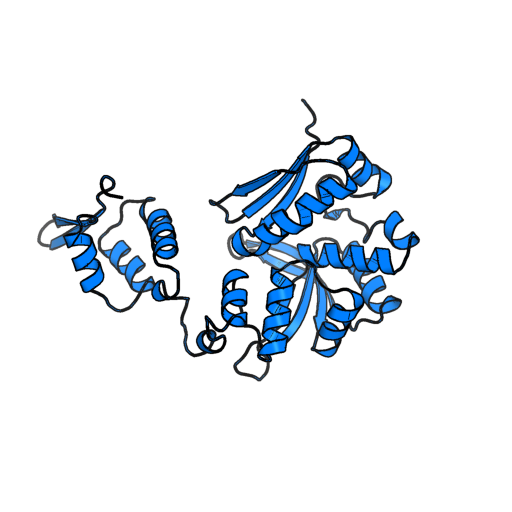 -33.099 1.00 51.47 300 ALA A N 1
ATOM 2435 C CA . ALA A 1 300 ? -11.538 23.872 -31.992 1.00 51.47 300 ALA A CA 1
ATOM 2436 C C . ALA A 1 300 ? -12.985 23.495 -32.384 1.00 51.47 300 ALA A C 1
ATOM 2438 O O . ALA A 1 300 ? -13.697 22.911 -31.584 1.00 51.47 300 ALA A O 1
ATOM 2439 N N . ARG A 1 301 ? -13.442 23.830 -33.602 1.00 49.25 301 ARG A N 1
ATOM 2440 C CA . ARG A 1 301 ? -14.790 23.494 -34.103 1.00 49.25 301 ARG A CA 1
ATOM 2441 C C . ARG A 1 301 ? -14.893 22.116 -34.772 1.00 49.25 301 ARG A C 1
ATOM 2443 O O . ARG A 1 301 ? -15.996 21.715 -35.121 1.00 49.25 301 ARG A O 1
ATOM 2450 N N . LYS A 1 302 ? -13.766 21.438 -35.014 1.00 50.22 302 LYS A N 1
ATOM 2451 C CA . LYS A 1 302 ? -13.708 20.086 -35.604 1.00 50.22 302 LYS A CA 1
ATOM 2452 C C . LYS A 1 302 ? -13.229 19.013 -34.614 1.00 50.22 302 LYS A C 1
ATOM 2454 O O . LYS A 1 302 ? -13.091 17.865 -35.023 1.00 50.22 302 LYS A O 1
ATOM 2459 N N . VAL A 1 303 ? -12.930 19.404 -33.373 1.00 44.03 303 VAL A N 1
ATOM 2460 C CA . VAL A 1 303 ? -12.462 18.527 -32.287 1.00 44.03 303 VAL A CA 1
ATOM 2461 C C . VAL A 1 303 ? -13.658 18.086 -31.462 1.00 44.03 303 VAL A C 1
ATOM 2463 O O . VAL A 1 303 ? -14.463 18.980 -31.116 1.00 44.03 303 VAL A O 1
#

Foldseek 3Di:
DDDFQKDKDKDQLQFCVCVCVPPVQVVCCVPPVDGWDWDADPVVRMIMTMDTDPVVSCCCCVVQVCDDDDPQPDQAGGPVQVVPDLLSVLASVQVVCQRFKDWFFCDDPDLARQWTKIKGKALYPNRVVNVCCSVPVVVNADKDKDFQDWDQDPPPRDIGGIIMIMGTGDVRVVSCCVRRNHPRLNNVLQVLLCVVPSHAQPPDTSVRSVCCNVVVDPRCVSRPDPDPPALVSDDPVVSVVVVCVVVVPDFDFPVRVVVVVVVRDDDDPVVVVVCVVLPQWDWDWDDDPPDIDIGIDGDPVSD

Sequence (303 aa):
MIKEYRICYTGHLIDELDFHQNIIVPLIHKLYNKHAKVAEKSYNNTCVTSLKSMAIMSFKHNVLDLPIGSKAALSGPPVAITETSEDCVKNCIRGIADTDFSLIFLKRHRGFHYYPKIRGGFANKALVKDLKYWLGEIFGFGLTTMYGVRRTHPQTGMISIGHILELNGEEMLEKWMTEIGFYSSKHLTKYSLWKKYGFCPAKTSTPERIFMLEGKLDPRSWYKSNIRMTPECMPPEKRFKMLEKTLLAKEFSSHEVATALDISTKRSNELLKMWHENGFLSRKLERRGSIAKFKYVFNARKV

Secondary structure (DSSP, 8-state):
-----EEEEEEEHHHHHHHIIIIIHHHHHHHHS---EEEEETTTTEEEEEEE-HHHHHHHHHTS-PPSS-GGG--SS-HHHHTT-HHHHHHHHHHHHHHHEEEEEE-SSSSS--EEEEEEEES-HHHHHHHHIIIIIIS---EEEEEEEEEE-TTT--EEEEEEEEEESHHHHHHHHHHT----HHHHHHHHHHHHHS---TT--HHHHHHHHTTSS-GGGGTSSS----GGGS-HHHHHHHHHHHHTT----HHHHHHHHHTT-S--HHHHHHHHHTTSEEEEEEEETTEEEEEEEE-TT--

pLDDT: mean 84.67, std 18.31, range [39.25, 98.75]